Protein 5GIU (pdb70)

Solvent-accessible surface area: 15185 Å² total; per-residue (Å²): 98,43,44,111,81,0,79,89,48,4,50,98,39,37,7,63,0,0,6,0,8,19,68,18,14,0,40,32,14,1,36,0,56,19,6,109,52,1,54,0,4,0,3,83,121,30,13,36,0,9,4,22,70,181,29,65,104,52,0,127,132,58,18,91,17,93,60,66,60,21,58,93,81,45,5,29,84,95,1,24,127,48,0,61,70,36,107,0,0,14,18,35,132,45,18,69,110,61,76,25,98,64,3,129,149,6,6,101,113,21,70,34,24,63,22,191,57,23,3,34,57,21,20,5,48,11,40,103,132,17,24,36,29,0,83,44,0,0,75,16,0,15,113,0,8,86,73,4,49,93,59,9,152,50,52,28,83,1,54,50,0,3,70,52,1,68,53,88,0,176,197,46,62,4,77,31,19,49,111,3,34,0,9,0,8,54,20,8,8,124,132,176,98,22,51,145,72,74,1,109,102,27,18,10,0,4,1,10,0,0,0,85,49,61,4,28,5,0,4,1,0,4,2,2,21,12,49,116,11,61,73,71,16,79,151,3,2,57,4,0,36,76,0,0,85,32,0,9,64,31,3,120,34,31,14,94,0,13,74,1,12,96,56,4,76,48,8,2,81,162,87,67,19,31,112,22,44,48,157,56,6,6,28,0,0,0,14,79,17,125,25,29,7,30,0,32,35,123,16,144,55,54,0,78,26,10,17,0,0,0,0,29,5,1,0,49,28,119,66,70,2,3,0,40,0,1,0,0,0,13,1,36,146,134,13,88,64,44,2,4,120,8,68,66,52,97,30

Radius of gyration: 22.49 Å; Cα contacts (8 Å, |Δi|>4): 788; chains: 1; bounding box: 64×35×54 Å

InterPro domains:
  IPR000587 Creatinase, N-terminal [PF01321] (4-126)
  IPR000994 Peptidase M24 [PF00557] (134-335)
  IPR001131 Peptidase M24B, X-Pro dipeptidase/aminopeptidase P, conserved site [PS00491] (281-293)
  IPR001714 Peptidase M24, methionine aminopeptidase [PR00599] (205-221)
  IPR001714 Peptidase M24, methionine aminopeptidase [PR00599] (303-315)
  IPR029149 Creatinase/Aminopeptidase P/Spt16, N-terminal [G3DSA:3.40.350.10] (2-124)
  IPR029149 Creatinase/Aminopeptidase P/Spt16, N-terminal [SSF53092] (7-126)
  IPR036005 Creatinase/aminopeptidase-like [G3DSA:3.90.230.10] (125-349)
  IPR036005 Creatinase/aminopeptidase-like [SSF55920] (125-347)
  IPR050659 Peptidase M24B family [PTHR46112] (2-346)

Organism: Deinococcus radiodurans (strain ATCC 13939 / DSM 20539 / JCM 16871 / CCUG 27074 / LMG 4051 / NBRC 15346 / NCIMB 9279 / VKM B-1422 / R1) (NCBI:txid243230)

B-factor: mean 18.34, std 9.14, range [7.6, 65.85]

CATH classification: 3.40.350.10 (+1 more: 3.90.230.10)

Foldseek 3Di:
DLLVPQQVLQVVVVWFKEKAQDQLVLCVQFQQDVSNQWIWIGHPVGIEIEGAPVCVVVSVVGTPHHYDHDHPPVRLLVVLVRAAQTEYEYAQVPDDPVNVVSNCVSNVRYHYHYDHCSCQVSVQFADPVQVVQQLVFLVQLQVLCVVLVVVPAFFQFQVVSQVSSQVSLVVVPKGKQDAKAWAKWLSQQDPPHGDRDTHHQQIKIKTWTWIQHSLFIYTWIAIDHHHHHDPVVLLQAVLQVVLQVVLQQPFAFFAFLLVSVVSSLVSCVVSVQNVFKDQWQKAFTGSHRHGDDTRGNPGRDTDHARGKMKGWIKGHDHPGHIDIGIFIWGHHNGHIDTSNDHDHDRD

Sequence (347 aa):
SKMDQLRPVLGRAGVDALWVSAPANVRWLSGFTSAEDGKVLVSPDGATLYTDARYTVQAQEESSLPQYIARPPATYEHAADTVRGLRVGFEAESLTVAELEDLRQAWPNSTLVALRGTLGGLRAVKTPEEIGAIRAAQDLADRVYTEVRPMIRAGVRELDVAVEIETRLRRAGGESAFELIVASGPNGAKPHHASKRVIEDGDLVTIDMGARLGGYNSDMTRTVAVGTPSAEMKRVYDAVLEAEEAAIAAIRPGVRAADLDKLARDLLTRHGLGEAFAHSLGHGVGLEVHEGPGLRGTSQDVLEAGMVITIEPGAYLPGVGGVRRIEDLILVTEDGYEVLSHSAKESV

Secondary structure (DSSP, 8-state):
-HHHHHHHHHHHTT-SEEEE-SHHHHHHHH--S-GGGEEEEEETTEEEEEE-GGGHHHHHHH-SS-EEE--TTHHHHHHHHHHTT-EEEEETTTS-HHHHHHHHHH-TTSEEEEESSTTHHHHHBPPHHHHHHHHHHHHHHHHHHHHHGGG-STT-BHHHHHHHHHHHHHHTT-EESS--EEEEGGGGG----B-SPBP-TT-EEEEEE-EEETTEE--EEEEEESS---HHHHHHHHHHHHHHHHHHHT--TT-BHHHHHHHHHHHHHHTT-TTTS-SEEEEE-SSS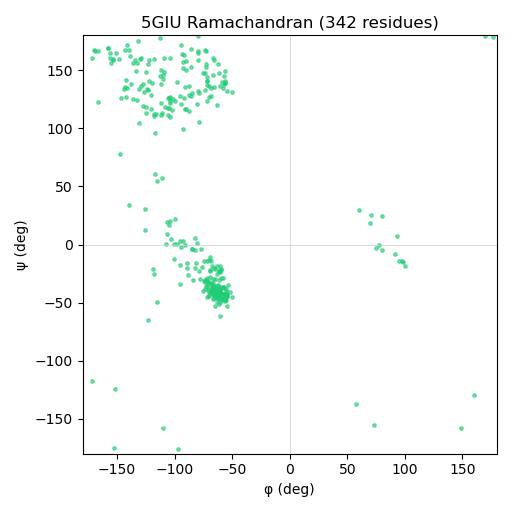SSEEEEEETT---B--TTBEEEE--EEEETTTEEEE-BEEEEEETTEEEE---S-----

Structure (mmCIF, N/CA/C/O backbone):
data_5GIU
#
_entry.id   5GIU
#
_cell.length_a   60.327
_cell.length_b   60.327
_cell.length_c   203.515
_cell.angle_alpha   90.00
_cell.angle_beta   90.00
_cell.angle_gamma   90.00
#
_symmetry.space_group_name_H-M   'P 43 21 2'
#
loop_
_entity.id
_entity.type
_entity.pdbx_description
1 polymer 'Proline dipeptidase'
2 non-polymer 'PHOSPHATE ION'
3 non-polymer 'SODIUM ION'
4 water water
#
loop_
_atom_site.group_PDB
_atom_site.id
_atom_site.type_symbol
_atom_site.label_atom_id
_atom_site.label_alt_id
_atom_site.label_comp_id
_atom_site.label_asym_id
_atom_site.label_entity_id
_atom_site.label_seq_id
_atom_site.pdbx_PDB_ins_code
_atom_site.Cartn_x
_atom_site.Cartn_y
_atom_site.Cartn_z
_atom_site.occupancy
_atom_site.B_iso_or_equiv
_atom_site.auth_seq_id
_atom_site.auth_comp_id
_atom_site.auth_asym_id
_atom_site.auth_atom_id
_atom_site.pdbx_PDB_model_num
ATOM 1 N N . SER A 1 2 ? 8.311 -29.208 -11.841 1.00 44.16 2 SER A N 1
ATOM 2 C CA . SER A 1 2 ? 8.772 -28.203 -12.793 1.00 44.88 2 SER A CA 1
ATOM 3 C C . SER A 1 2 ? 7.927 -26.905 -12.746 1.00 41.53 2 SER A C 1
ATOM 4 O O . SER A 1 2 ? 8.341 -25.871 -13.267 1.00 39.05 2 SER A O 1
ATOM 7 N N . LYS A 1 3 ? 6.739 -26.935 -12.144 1.00 38.49 3 LYS A N 1
ATOM 8 C CA . LYS A 1 3 ? 6.061 -25.672 -11.877 1.00 34.61 3 LYS A CA 1
ATOM 9 C C . LYS A 1 3 ? 6.954 -24.739 -11.051 1.00 35.15 3 LYS A C 1
ATOM 10 O O . LYS A 1 3 ? 7.138 -23.562 -11.397 1.00 34.55 3 LYS A O 1
ATOM 16 N N . MET A 1 4 ? 7.541 -25.252 -9.966 1.00 35.17 4 MET A N 1
ATOM 17 C CA . MET A 1 4 ? 8.445 -24.411 -9.181 1.00 35.11 4 MET A CA 1
ATOM 18 C C . MET A 1 4 ? 9.726 -24.090 -9.962 1.00 32.84 4 MET A C 1
ATOM 19 O O . MET A 1 4 ? 10.237 -22.958 -9.848 1.00 30.80 4 MET A O 1
ATOM 24 N N . ASP A 1 5 ? 10.204 -25.043 -10.799 1.00 26.84 5 ASP A N 1
ATOM 25 C CA . ASP A 1 5 ? 11.381 -24.816 -11.667 1.00 26.92 5 ASP A CA 1
ATOM 26 C C . ASP A 1 5 ? 11.152 -23.631 -12.589 1.00 24.09 5 ASP A C 1
ATOM 27 O O . ASP A 1 5 ? 12.083 -22.887 -12.915 1.00 30.48 5 ASP A O 1
ATOM 32 N N . GLN A 1 6 ? 9.928 -23.475 -13.051 1.00 23.70 6 GLN A N 1
ATOM 33 C CA . GLN A 1 6 ? 9.555 -22.365 -13.917 1.00 26.15 6 GLN A CA 1
ATOM 34 C C . GLN A 1 6 ? 9.324 -21.065 -13.171 1.00 24.49 6 GLN A C 1
ATOM 35 O O . GLN A 1 6 ? 9.431 -20.001 -13.786 1.00 26.52 6 GLN A O 1
ATOM 41 N N . LEU A 1 7 ? 9.012 -21.111 -11.869 1.00 27.59 7 LEU A N 1
ATOM 42 C CA . LEU A 1 7 ? 8.551 -19.878 -11.224 1.00 27.54 7 LEU A CA 1
ATOM 43 C C . LEU A 1 7 ? 9.709 -18.918 -10.976 1.00 24.61 7 LEU A C 1
ATOM 44 O O . LEU A 1 7 ? 9.568 -17.711 -11.176 1.00 21.34 7 LEU A O 1
ATOM 49 N N . ARG A 1 8 ? 10.880 -19.411 -10.563 1.00 25.94 8 ARG A N 1
ATOM 50 C CA . ARG A 1 8 ? 11.917 -18.431 -10.257 1.00 21.55 8 ARG A CA 1
ATOM 51 C C . ARG A 1 8 ? 12.352 -17.688 -11.507 1.00 23.40 8 ARG A C 1
ATOM 52 O O . ARG A 1 8 ? 12.648 -16.483 -11.402 1.00 22.20 8 ARG A O 1
ATOM 60 N N . PRO A 1 9 ? 12.422 -18.306 -12.683 1.00 24.95 9 PRO A N 1
ATOM 61 C CA . PRO A 1 9 ? 12.659 -17.498 -13.888 1.00 25.34 9 PRO A CA 1
ATOM 62 C C . PRO A 1 9 ? 11.545 -16.487 -14.129 1.00 21.54 9 PRO A C 1
ATOM 63 O O . PRO A 1 9 ? 11.839 -15.359 -14.563 1.00 22.82 9 PRO A O 1
ATOM 67 N N . VAL A 1 10 ? 10.290 -16.862 -13.849 1.00 21.74 10 VAL A N 1
ATOM 68 C CA . VAL A 1 10 ? 9.189 -15.903 -13.962 1.00 21.88 10 VAL A CA 1
ATOM 69 C C . VAL A 1 10 ? 9.436 -14.728 -13.030 1.00 20.55 10 VAL A C 1
ATOM 70 O O . VAL A 1 10 ? 9.237 -13.561 -13.413 1.00 22.37 10 VAL A O 1
ATOM 74 N N . LEU A 1 11 ? 9.881 -15.007 -11.798 1.00 19.26 11 LEU A N 1
ATOM 75 C CA . LEU A 1 11 ? 10.162 -13.905 -10.876 1.00 16.48 11 LEU A CA 1
ATOM 76 C C . LEU A 1 11 ? 11.260 -12.998 -11.408 1.00 17.94 11 LEU A C 1
ATOM 77 O O . LEU A 1 11 ? 11.157 -11.766 -11.346 1.00 22.04 11 LEU A O 1
ATOM 82 N N . GLY A 1 12 ? 12.347 -13.592 -11.902 1.00 24.88 12 GLY A N 1
ATOM 83 C CA . GLY A 1 12 ? 13.402 -12.794 -12.516 1.00 28.67 12 GLY A CA 1
ATOM 84 C C . GLY A 1 12 ? 12.895 -11.889 -13.629 1.00 27.15 12 GLY A C 1
ATOM 85 O O . GLY A 1 12 ? 13.277 -10.713 -13.704 1.00 26.53 12 GLY A O 1
ATOM 86 N N . ARG A 1 13 ? 12.033 -12.422 -14.507 1.00 27.78 13 ARG A N 1
ATOM 87 C CA . ARG A 1 13 ? 11.446 -11.589 -15.553 1.00 26.50 13 ARG A CA 1
ATOM 88 C C . ARG A 1 13 ? 10.591 -10.487 -14.971 1.00 31.29 13 ARG A C 1
ATOM 89 O O . ARG A 1 13 ? 10.412 -9.446 -15.616 1.00 32.45 13 ARG A O 1
ATOM 91 N N . ALA A 1 14 ? 10.055 -10.687 -13.766 1.00 24.66 14 ALA A N 1
ATOM 92 C CA . ALA A 1 14 ? 9.239 -9.671 -13.113 1.00 24.80 14 ALA A CA 1
ATOM 93 C C . ALA A 1 14 ? 10.082 -8.653 -12.349 1.00 21.95 14 ALA A C 1
ATOM 94 O O . ALA A 1 14 ? 9.527 -7.716 -11.757 1.00 26.85 14 ALA A O 1
ATOM 96 N N . GLY A 1 15 ? 11.396 -8.846 -12.302 1.00 21.18 15 GLY A N 1
ATOM 97 C CA . GLY A 1 15 ? 12.261 -7.946 -11.609 1.00 21.96 15 GLY A CA 1
ATOM 98 C C . GLY A 1 15 ? 12.318 -8.132 -10.112 1.00 17.48 15 GLY A C 1
ATOM 99 O O . GLY A 1 15 ? 12.679 -7.190 -9.403 1.00 20.71 15 GLY A O 1
ATOM 100 N N . VAL A 1 16 ? 12.013 -9.317 -9.611 1.00 18.75 16 VAL A N 1
ATOM 101 C CA . VAL A 1 16 ? 12.104 -9.526 -8.162 1.00 17.50 16 VAL A CA 1
ATOM 102 C C . VAL A 1 16 ? 12.911 -10.778 -7.872 1.00 16.30 16 VAL A C 1
ATOM 103 O O . VAL A 1 16 ? 13.063 -11.652 -8.722 1.00 18.42 16 VAL A O 1
ATOM 107 N N . ASP A 1 17 ? 13.407 -10.866 -6.624 1.00 14.60 17 ASP A N 1
ATOM 108 C CA . ASP A 1 17 ? 14.188 -12.013 -6.185 1.00 13.50 17 ASP A CA 1
ATOM 109 C C . ASP A 1 17 ? 13.365 -13.052 -5.468 1.00 15.81 17 ASP A C 1
ATOM 110 O O . ASP A 1 17 ? 13.842 -14.174 -5.251 1.00 14.55 17 ASP A O 1
ATOM 115 N N . ALA A 1 18 ? 12.184 -12.679 -5.012 1.00 11.79 18 ALA A N 1
ATOM 116 C CA . ALA A 1 18 ? 11.432 -13.534 -4.104 1.00 10.26 18 ALA A CA 1
ATOM 117 C C . ALA A 1 18 ? 9.975 -13.145 -4.258 1.00 12.80 18 ALA A C 1
ATOM 118 O O . ALA A 1 18 ? 9.671 -12.098 -4.831 1.00 12.71 18 ALA A O 1
ATOM 120 N N . LEU A 1 19 ? 9.066 -14.004 -3.763 1.00 11.27 19 LEU A N 1
ATOM 121 C CA . LEU A 1 19 ? 7.631 -13.712 -3.855 1.00 9.06 19 LEU A CA 1
ATOM 122 C C . LEU A 1 19 ? 6.978 -14.185 -2.583 1.00 9.82 19 LEU A C 1
ATOM 123 O O . LEU A 1 19 ? 7.148 -15.346 -2.194 1.00 10.48 19 LEU A O 1
ATOM 128 N N . TRP A 1 20 ? 6.234 -13.279 -1.949 1.00 9.21 20 TRP A N 1
ATOM 129 C CA . TRP A 1 20 ? 5.341 -13.641 -0.853 1.00 8.47 20 TRP A CA 1
ATOM 130 C C . TRP A 1 20 ? 3.992 -13.980 -1.442 1.00 9.99 20 TRP A C 1
ATOM 131 O O . TRP A 1 20 ? 3.349 -13.114 -2.061 1.00 11.60 20 TRP A O 1
ATOM 142 N N . VAL A 1 21 ? 3.590 -15.235 -1.260 1.00 10.56 21 VAL A N 1
ATOM 143 C CA . VAL A 1 21 ? 2.361 -15.775 -1.856 1.00 9.97 21 VAL A CA 1
ATOM 144 C C . VAL A 1 21 ? 1.305 -15.825 -0.793 1.00 12.79 21 VAL A C 1
ATOM 145 O O . VAL A 1 21 ? 1.413 -16.625 0.162 1.00 12.11 21 VAL A O 1
ATOM 149 N N . SER A 1 22 ? 0.237 -15.034 -1.002 1.00 11.41 22 SER A N 1
ATOM 150 C CA . SER A 1 22 ? -0.833 -14.922 -0.041 1.00 11.70 22 SER A CA 1
ATOM 151 C C . SER A 1 22 ? -2.185 -15.378 -0.585 1.00 11.54 22 SER A C 1
ATOM 152 O O . SER A 1 22 ? -3.056 -15.690 0.223 1.00 13.48 22 SER A O 1
ATOM 155 N N . ALA A 1 23 ? -2.374 -15.419 -1.931 1.00 10.72 23 ALA A N 1
ATOM 156 C CA . ALA A 1 23 ? -3.694 -15.791 -2.448 1.00 10.74 23 ALA A CA 1
ATOM 157 C C . ALA A 1 23 ? -3.917 -17.252 -2.130 1.00 11.34 23 ALA A C 1
ATOM 158 O O . ALA A 1 23 ? -3.062 -18.075 -2.435 1.00 12.14 23 ALA A O 1
ATOM 160 N N . PRO A 1 24 ? -5.029 -17.625 -1.497 1.00 14.02 24 PRO A N 1
ATOM 161 C CA . PRO A 1 24 ? -5.182 -19.031 -1.100 1.00 12.64 24 PRO A CA 1
ATOM 162 C C . PRO A 1 24 ? -5.024 -20.017 -2.237 1.00 13.87 24 PRO A C 1
ATOM 163 O O . PRO A 1 24 ? -4.352 -21.025 -2.071 1.00 11.59 24 PRO A O 1
ATOM 167 N N . ALA A 1 25 ? -5.583 -19.751 -3.408 1.00 13.34 25 ALA A N 1
ATOM 168 C CA . ALA A 1 25 ? -5.387 -20.726 -4.477 1.00 12.05 25 ALA A CA 1
ATOM 169 C C . ALA A 1 25 ? -3.922 -20.899 -4.854 1.00 12.05 25 ALA A C 1
ATOM 170 O O . ALA A 1 25 ? -3.510 -21.992 -5.281 1.00 11.81 25 ALA A O 1
ATOM 172 N N . ASN A 1 26 ? -3.113 -19.815 -4.793 1.00 11.56 26 ASN A N 1
ATOM 173 C CA . ASN A 1 26 ? -1.702 -19.951 -5.143 1.00 11.25 26 ASN A CA 1
ATOM 174 C C . ASN A 1 26 ? -0.885 -20.596 -4.026 1.00 13.26 26 ASN A C 1
ATOM 175 O O . ASN A 1 26 ? 0.041 -21.336 -4.306 1.00 11.61 26 ASN A O 1
ATOM 180 N N . VAL A 1 27 ? -1.288 -20.408 -2.761 1.00 12.75 27 VAL A N 1
ATOM 181 C CA . VAL A 1 27 ? -0.655 -21.164 -1.679 1.00 11.19 27 VAL A CA 1
ATOM 182 C C . VAL A 1 27 ? -0.890 -22.653 -1.890 1.00 13.25 27 VAL A C 1
ATOM 183 O O . VAL A 1 27 ? 0.026 -23.462 -1.815 1.00 14.19 27 VAL A O 1
ATOM 187 N N . ARG A 1 28 ? -2.128 -23.017 -2.207 1.00 13.67 28 ARG A N 1
ATOM 188 C CA . ARG A 1 28 ? -2.436 -24.422 -2.465 1.00 12.54 28 ARG A CA 1
ATOM 189 C C . ARG A 1 28 ? -1.740 -24.956 -3.715 1.00 11.35 28 ARG A C 1
ATOM 190 O O . ARG A 1 28 ? -1.190 -26.067 -3.732 1.00 13.86 28 ARG A O 1
ATOM 198 N N . TRP A 1 29 ? -1.754 -24.181 -4.804 1.00 12.60 29 TRP A N 1
ATOM 199 C CA . TRP A 1 29 ? -1.083 -24.614 -6.024 1.00 10.89 29 TRP A CA 1
ATOM 200 C C . TRP A 1 29 ? 0.407 -24.904 -5.790 1.00 13.93 29 TRP A C 1
ATOM 201 O O . TRP A 1 29 ? 0.955 -25.899 -6.289 1.00 15.75 29 TRP A O 1
ATOM 212 N N . LEU A 1 30 ? 1.09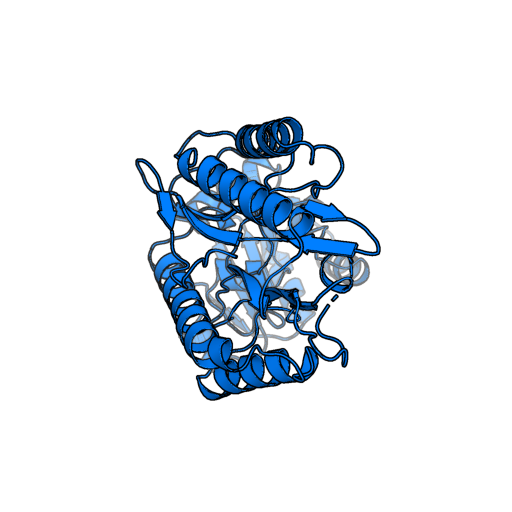2 -24.036 -5.031 1.00 11.32 30 LEU A N 1
ATOM 213 C CA . LEU A 1 30 ? 2.516 -24.199 -4.809 1.00 15.05 30 LEU A CA 1
ATOM 214 C C . LEU A 1 30 ? 2.858 -25.334 -3.850 1.00 14.80 30 LEU A C 1
ATOM 215 O O . LEU A 1 30 ? 3.931 -25.918 -3.962 1.00 17.32 30 LEU A O 1
ATOM 220 N N . SER A 1 31 ? 2.013 -25.593 -2.879 1.00 14.61 31 SER A N 1
ATOM 221 C CA . SER A 1 31 ? 2.418 -26.441 -1.774 1.00 16.43 31 SER A CA 1
ATOM 222 C C . SER A 1 31 ? 1.622 -27.719 -1.634 1.00 17.34 31 SER A C 1
ATOM 223 O O . SER A 1 31 ? 2.117 -28.661 -1.002 1.00 18.62 31 SER A O 1
ATOM 226 N N . GLY A 1 32 ? 0.380 -27.763 -2.113 1.00 16.25 32 GLY A N 1
ATOM 227 C CA . GLY A 1 32 ? -0.472 -28.912 -1.850 1.00 16.43 32 GLY A CA 1
ATOM 228 C C . GLY A 1 32 ? -1.317 -28.775 -0.605 1.00 17.83 32 GLY A C 1
ATOM 229 O O . GLY A 1 32 ? -2.217 -29.607 -0.384 1.00 16.74 32 GLY A O 1
ATOM 230 N N . PHE A 1 33 ? -1.079 -27.733 0.198 1.00 13.20 33 PHE A N 1
ATOM 231 C CA . PHE A 1 33 ? -1.829 -27.511 1.444 1.00 14.23 33 PHE A CA 1
ATOM 232 C C . PHE A 1 33 ? -3.287 -27.107 1.161 1.00 15.46 33 PHE A C 1
ATOM 233 O O . PHE A 1 33 ? -3.567 -26.164 0.400 1.00 16.50 33 PHE A O 1
ATOM 241 N N . THR A 1 34 ? -4.231 -27.826 1.758 1.00 15.95 34 THR A N 1
ATOM 242 C CA . THR A 1 34 ? -5.636 -27.673 1.414 1.00 15.19 34 THR A CA 1
ATOM 243 C C . THR A 1 34 ? -6.422 -26.774 2.353 1.00 16.33 34 THR A C 1
ATOM 244 O O . THR A 1 34 ? -7.634 -26.596 2.158 1.00 20.81 34 THR A O 1
ATOM 248 N N . SER A 1 35 ? -5.791 -26.194 3.383 1.00 13.01 35 SER A N 1
ATOM 249 C CA . SER A 1 35 ? -6.467 -25.190 4.151 1.00 15.13 35 SER A CA 1
ATOM 250 C C . SER A 1 35 ? -5.690 -23.905 3.919 1.00 16.62 35 SER A C 1
ATOM 251 O O . SER A 1 35 ? -5.249 -23.253 4.865 1.00 16.25 35 SER A O 1
ATOM 254 N N . ALA A 1 36 ? -5.522 -23.546 2.640 1.00 15.23 36 ALA A N 1
ATOM 255 C CA . ALA A 1 36 ? -4.577 -22.503 2.248 1.00 13.54 36 ALA A CA 1
ATOM 256 C C . ALA A 1 36 ? -4.966 -21.105 2.650 1.00 14.42 36 ALA A C 1
ATOM 257 O O . ALA A 1 36 ? -4.140 -20.207 2.523 1.00 15.16 36 ALA A O 1
ATOM 259 N N . GLU A 1 37 ? -6.197 -20.832 3.073 1.00 15.84 37 GLU A N 1
ATOM 260 C CA . GLU A 1 37 ? -6.447 -19.533 3.655 1.00 15.81 37 GLU A CA 1
ATOM 261 C C . GLU A 1 37 ? -5.599 -19.286 4.920 1.00 12.87 37 GLU A C 1
ATOM 262 O O . GLU A 1 37 ? -5.374 -18.114 5.285 1.00 16.53 37 GLU A O 1
ATOM 268 N N . ASP A 1 38 ? -5.147 -20.361 5.565 1.00 12.82 38 ASP A N 1
ATOM 269 C CA . ASP A 1 38 ? -4.349 -20.310 6.792 1.00 12.82 38 ASP A CA 1
ATOM 270 C C . ASP A 1 38 ? -2.896 -20.668 6.545 1.00 13.29 38 ASP A C 1
ATOM 271 O O . ASP A 1 38 ? -2.169 -21.012 7.492 1.00 13.78 38 ASP A O 1
ATOM 276 N N . GLY A 1 39 ? -2.448 -20.588 5.290 1.00 12.35 39 GLY A N 1
ATOM 277 C CA . GLY A 1 39 ? -1.040 -20.746 4.980 1.00 13.44 39 GLY A CA 1
ATOM 278 C C . GLY A 1 39 ? -0.582 -19.603 4.093 1.00 10.12 39 GLY A C 1
ATOM 279 O O . GLY A 1 39 ? -1.383 -18.911 3.468 1.00 10.80 39 GLY A O 1
ATOM 280 N N . LYS A 1 40 ? 0.738 -19.381 4.086 1.00 11.28 40 LYS A N 1
ATOM 281 C CA . LYS A 1 40 ? 1.380 -18.460 3.152 1.00 11.22 40 LYS A CA 1
ATOM 282 C C . LYS A 1 40 ? 2.621 -19.158 2.647 1.00 11.74 40 LYS A C 1
ATOM 283 O O . LYS A 1 40 ? 3.157 -20.036 3.334 1.00 12.25 40 LYS A O 1
ATOM 289 N N . VAL A 1 41 ? 3.122 -18.763 1.452 1.00 9.96 41 VAL A N 1
ATOM 290 C CA . VAL A 1 41 ? 4.384 -19.327 0.926 1.00 9.19 41 VAL A CA 1
ATOM 291 C C . VAL A 1 41 ? 5.380 -18.222 0.618 1.00 8.64 41 VAL A C 1
ATOM 292 O O . VAL A 1 41 ? 5.025 -17.217 0.019 1.00 12.26 41 VAL A O 1
ATOM 296 N N . LEU A 1 42 ? 6.618 -18.398 1.049 1.00 9.07 42 LEU A N 1
ATOM 297 C CA . LEU A 1 42 ? 7.705 -17.555 0.557 1.00 10.71 42 LEU A CA 1
ATOM 298 C C . LEU A 1 42 ? 8.519 -18.350 -0.450 1.00 11.58 42 LEU A C 1
ATOM 299 O O . LEU A 1 42 ? 9.111 -19.368 -0.090 1.00 12.58 42 LEU A O 1
ATOM 304 N N . VAL A 1 43 ? 8.621 -17.817 -1.681 1.00 9.75 43 VAL A N 1
ATOM 305 C CA . VAL A 1 43 ? 9.564 -18.295 -2.690 1.00 9.24 43 VAL A CA 1
ATOM 306 C C . VAL A 1 43 ? 10.756 -17.350 -2.687 1.00 9.46 43 VAL A C 1
ATOM 307 O O . VAL A 1 43 ? 10.602 -16.139 -2.884 1.00 12.26 43 VAL A O 1
ATOM 311 N N . SER A 1 44 ? 11.954 -17.908 -2.470 1.00 13.70 44 SER A N 1
ATOM 312 C CA . SER A 1 44 ? 13.131 -17.052 -2.309 1.00 12.39 44 SER A CA 1
ATOM 313 C C . SER A 1 44 ? 14.323 -17.693 -2.988 1.00 12.34 44 SER A C 1
ATOM 314 O O . SER A 1 44 ? 14.194 -18.828 -3.497 1.00 13.64 44 SER A O 1
ATOM 317 N N . PRO A 1 45 ? 15.452 -16.989 -3.089 1.00 13.07 45 PRO A N 1
ATOM 318 C CA . PRO A 1 45 ? 16.632 -17.626 -3.693 1.00 13.65 45 PRO A CA 1
ATOM 319 C C . PRO A 1 45 ? 17.088 -18.847 -2.921 1.00 16.06 45 PRO A C 1
ATOM 320 O O . PRO A 1 45 ? 17.817 -19.682 -3.462 1.00 15.15 45 PRO A O 1
ATOM 324 N N . ASP A 1 46 ? 16.670 -18.996 -1.662 1.00 15.04 46 ASP A N 1
ATOM 325 C CA . ASP A 1 46 ? 17.095 -20.138 -0.881 1.00 15.63 46 ASP A CA 1
ATOM 326 C C . ASP A 1 46 ? 16.198 -21.354 -1.008 1.00 17.03 46 ASP A C 1
ATOM 327 O O . ASP A 1 46 ? 16.632 -22.453 -0.603 1.00 20.93 46 ASP A O 1
ATOM 332 N N . GLY A 1 47 ? 14.985 -21.213 -1.518 1.00 19.51 47 GLY A N 1
ATOM 333 C CA . GLY A 1 47 ? 14.015 -22.319 -1.541 1.00 19.08 47 GLY A CA 1
ATOM 334 C C . GLY A 1 47 ? 12.595 -21.791 -1.421 1.00 18.31 47 GLY A C 1
ATOM 335 O O . GLY A 1 47 ? 12.310 -20.662 -1.788 1.00 21.52 47 GLY A O 1
ATOM 336 N N . ALA A 1 48 ? 11.691 -22.647 -0.978 1.00 16.17 48 ALA A N 1
ATOM 337 C CA . ALA A 1 48 ? 10.305 -22.225 -0.839 1.00 15.59 48 ALA A CA 1
ATOM 338 C C . ALA A 1 48 ? 9.754 -22.858 0.428 1.00 15.86 48 ALA A C 1
ATOM 339 O O . ALA A 1 48 ? 9.983 -24.044 0.671 1.00 20.48 48 ALA A O 1
ATOM 341 N N . THR A 1 49 ? 9.053 -22.070 1.232 1.00 14.19 49 THR A N 1
ATOM 342 C CA . THR A 1 49 ? 8.631 -22.510 2.551 1.00 13.16 49 THR A CA 1
ATOM 343 C C . THR A 1 49 ? 7.137 -22.245 2.710 1.00 10.19 49 THR A C 1
ATOM 344 O O . THR A 1 49 ? 6.636 -21.192 2.303 1.00 11.71 49 THR A O 1
ATOM 348 N N . LEU A 1 50 ? 6.411 -23.223 3.271 1.00 11.98 50 LEU A N 1
ATOM 349 C CA . LEU A 1 50 ? 5.030 -23.033 3.699 1.00 11.35 50 LEU A CA 1
ATOM 350 C C . LEU A 1 50 ? 4.981 -22.612 5.163 1.00 11.75 50 LEU A C 1
ATOM 351 O O . LEU A 1 50 ? 5.559 -23.294 6.020 1.00 12.45 50 LEU A O 1
ATOM 356 N N . TYR A 1 51 ? 4.314 -21.498 5.427 1.00 9.38 51 TYR A N 1
ATOM 357 C CA . TYR A 1 51 ? 4.088 -20.977 6.779 1.00 10.90 51 TYR A CA 1
ATOM 358 C C . TYR A 1 51 ? 2.644 -21.259 7.189 1.00 10.27 51 TYR A C 1
ATOM 359 O O . TYR A 1 51 ? 1.711 -20.782 6.551 1.00 11.36 51 TYR A O 1
ATOM 368 N N . THR A 1 52 ? 2.480 -21.946 8.310 1.00 9.93 52 THR A N 1
ATOM 369 C CA . THR A 1 52 ? 1.141 -22.174 8.844 1.00 10.73 52 THR A CA 1
ATOM 370 C C . THR A 1 52 ? 1.306 -22.453 10.321 1.00 11.63 52 THR A C 1
ATOM 371 O O . THR A 1 52 ? 2.425 -22.620 10.809 1.00 12.87 52 THR A O 1
ATOM 375 N N . ASP A 1 53 ? 0.184 -22.467 11.035 1.00 13.09 53 ASP A N 1
ATOM 376 C CA . ASP A 1 53 ? 0.238 -22.594 12.494 1.00 12.25 53 ASP A CA 1
ATOM 377 C C . ASP A 1 53 ? 0.084 -24.057 12.968 1.00 13.52 53 ASP A C 1
ATOM 378 O O . ASP A 1 53 ? -0.193 -24.997 12.215 1.00 14.28 53 ASP A O 1
ATOM 383 N N . ALA A 1 54 ? 0.299 -24.258 14.267 1.00 13.70 54 ALA A N 1
ATOM 384 C CA . ALA A 1 54 ? 0.504 -25.603 14.799 1.00 11.21 54 ALA A CA 1
ATOM 385 C C . ALA A 1 54 ? -0.786 -26.420 14.864 1.00 13.81 54 ALA A C 1
ATOM 386 O O . ALA A 1 54 ? -0.713 -27.657 15.000 1.00 17.15 54 ALA A O 1
ATOM 388 N N . ARG A 1 55 ? -1.943 -25.759 14.727 1.00 16.83 55 ARG A N 1
ATOM 389 C CA . ARG A 1 55 ? -3.165 -26.529 14.491 1.00 20.91 55 ARG A CA 1
ATOM 390 C C . ARG A 1 55 ? -3.097 -27.355 13.218 1.00 20.66 55 ARG A C 1
ATOM 391 O O . ARG A 1 55 ? -3.810 -28.358 13.106 1.00 20.73 55 ARG A O 1
ATOM 399 N N . TYR A 1 56 ? -2.235 -26.989 12.273 1.00 17.81 56 TYR A N 1
ATOM 400 C CA . TYR A 1 56 ? -2.109 -27.709 11.016 1.00 15.65 56 TYR A CA 1
ATOM 401 C C . TYR A 1 56 ? -0.853 -28.581 10.944 1.00 21.29 56 TYR A C 1
ATOM 402 O O . TYR A 1 56 ? -0.469 -29.022 9.864 1.00 20.21 56 TYR A O 1
ATOM 411 N N . THR A 1 57 ? -0.203 -28.876 12.078 1.00 18.58 57 THR A N 1
ATOM 412 C CA . THR A 1 57 ? 1.079 -29.558 11.989 1.00 17.38 57 THR A CA 1
ATOM 413 C C . THR A 1 57 ? 0.971 -30.843 11.178 1.00 19.95 57 THR A C 1
ATOM 414 O O . THR A 1 57 ? 1.752 -31.071 10.251 1.00 19.31 57 THR A O 1
ATOM 418 N N . VAL A 1 58 ? 0.024 -31.711 11.540 1.00 20.37 58 VAL A N 1
ATOM 419 C CA . VAL A 1 58 ? -0.033 -33.024 10.914 1.00 20.86 58 VAL A CA 1
ATOM 420 C C . VAL A 1 58 ? -0.529 -32.888 9.483 1.00 19.23 58 VAL A C 1
ATOM 421 O O . VAL A 1 58 ? 0.015 -33.512 8.556 1.00 21.15 58 VAL A O 1
ATOM 425 N N . GLN A 1 59 ? -1.577 -32.091 9.304 1.00 21.39 59 GLN A N 1
ATOM 426 C CA . GLN A 1 59 ? -2.130 -31.891 7.967 1.00 18.58 59 GLN A CA 1
ATOM 427 C C . GLN A 1 59 ? -1.057 -31.372 7.009 1.00 20.56 59 GLN A C 1
ATOM 428 O O . GLN A 1 59 ? -0.897 -31.877 5.890 1.00 18.83 59 GLN A O 1
ATOM 434 N N . ALA A 1 60 ? -0.306 -30.349 7.439 1.00 17.43 60 ALA A N 1
ATOM 435 C CA . ALA A 1 60 ? 0.709 -29.782 6.566 1.00 16.97 60 ALA A CA 1
ATOM 436 C C . ALA A 1 60 ? 1.853 -30.747 6.323 1.00 17.98 60 ALA A C 1
ATOM 437 O O . ALA A 1 60 ? 2.463 -30.737 5.254 1.00 19.33 60 ALA A O 1
ATOM 439 N N . GLN A 1 61 ? 2.199 -31.589 7.308 1.00 17.15 61 GLN A N 1
ATOM 440 C CA . GLN A 1 61 ? 3.246 -32.557 7.027 1.00 17.21 61 GLN A CA 1
ATOM 441 C C . GLN A 1 61 ? 2.760 -33.574 6.003 1.00 21.17 61 GLN A C 1
ATOM 442 O O . GLN A 1 61 ? 3.521 -33.975 5.129 1.00 23.41 61 GLN A O 1
ATOM 448 N N . GLU A 1 62 ? 1.486 -33.963 6.080 1.00 19.51 62 GLU A N 1
ATOM 449 C CA . GLU A 1 62 ? 0.962 -34.935 5.123 1.00 20.94 62 GLU A CA 1
ATOM 450 C C . GLU A 1 62 ? 0.797 -34.353 3.729 1.00 19.27 62 GLU A C 1
ATOM 451 O O . GLU A 1 62 ? 1.008 -35.085 2.746 1.00 24.43 62 GLU A O 1
ATOM 457 N N . GLU A 1 63 ? 0.408 -33.085 3.624 1.00 17.39 63 GLU A N 1
ATOM 458 C CA . GLU A 1 63 ? -0.012 -32.494 2.348 1.00 17.80 63 GLU A CA 1
ATOM 459 C C . GLU A 1 63 ? 1.085 -31.743 1.613 1.00 20.64 63 GLU A C 1
ATOM 460 O O . GLU A 1 63 ? 1.056 -31.704 0.380 1.00 20.45 63 GLU A O 1
ATOM 466 N N . SER A 1 64 ? 1.999 -31.089 2.330 1.00 18.52 64 SER A N 1
ATOM 467 C CA . SER A 1 64 ? 2.832 -30.057 1.722 1.00 17.64 64 SER A CA 1
ATOM 468 C C . SER A 1 64 ? 4.053 -30.645 1.047 1.00 18.00 64 SER A C 1
ATOM 469 O O . SER A 1 64 ? 4.803 -31.397 1.653 1.00 20.69 64 SER A O 1
ATOM 472 N N . SER A 1 65 ? 4.284 -30.238 -0.200 1.00 17.97 65 SER A N 1
ATOM 473 C CA . SER A 1 65 ? 5.523 -30.536 -0.888 1.00 18.12 65 SER A CA 1
ATOM 474 C C . SER A 1 65 ? 6.663 -29.572 -0.551 1.00 21.36 65 SER A C 1
ATOM 475 O O . SER A 1 65 ? 7.820 -29.824 -0.935 1.00 21.64 65 SER A O 1
ATOM 478 N N . LEU A 1 66 ? 6.393 -28.526 0.233 1.00 17.16 66 LEU A N 1
ATOM 479 C CA . LEU A 1 66 ? 7.412 -27.603 0.692 1.00 14.54 66 LEU A CA 1
ATOM 480 C C . LEU A 1 66 ? 7.668 -27.784 2.187 1.00 12.59 66 LEU A C 1
ATOM 481 O O . LEU A 1 66 ? 6.734 -28.094 2.934 1.00 18.26 66 LEU A O 1
ATOM 486 N N . PRO A 1 67 ? 8.892 -27.545 2.628 1.00 15.27 67 PRO A N 1
ATOM 487 C CA . PRO A 1 67 ? 9.192 -27.522 4.072 1.00 16.93 67 PRO A CA 1
ATOM 488 C C . PRO A 1 67 ? 8.304 -26.513 4.781 1.00 14.82 67 PRO A C 1
ATOM 489 O O . PRO A 1 67 ? 7.898 -25.527 4.185 1.00 13.46 67 PRO A O 1
ATOM 493 N N . GLN A 1 68 ? 7.984 -26.799 6.058 1.00 15.92 68 GLN A N 1
ATOM 494 C CA . GLN A 1 68 ? 7.039 -25.997 6.826 1.00 15.15 68 GLN A CA 1
ATOM 495 C C . GLN A 1 68 ? 7.755 -25.258 7.944 1.00 16.29 68 GLN A C 1
ATOM 496 O O . GLN A 1 68 ? 8.636 -25.814 8.605 1.00 18.93 68 GLN A O 1
ATOM 502 N N . TYR A 1 69 ? 7.377 -24.000 8.134 1.00 12.57 69 TYR A N 1
ATOM 503 C CA . TYR A 1 69 ? 7.722 -23.256 9.344 1.00 10.64 69 TYR A CA 1
ATOM 504 C C . TYR A 1 69 ? 6.413 -23.038 10.074 1.00 12.97 69 TYR A C 1
ATOM 505 O O . TYR A 1 69 ? 5.458 -22.487 9.484 1.00 11.23 69 TYR A O 1
ATOM 514 N N . ILE A 1 70 ? 6.343 -23.518 11.331 1.00 11.89 70 ILE A N 1
ATOM 515 C CA . ILE A 1 70 ? 5.076 -23.633 12.057 1.00 12.39 70 ILE A CA 1
ATOM 516 C C . ILE A 1 70 ? 5.047 -22.513 13.093 1.00 11.99 70 ILE A C 1
ATOM 517 O O . ILE A 1 70 ? 5.843 -22.533 14.036 1.00 13.03 70 ILE A O 1
ATOM 522 N N . ALA A 1 71 ? 4.169 -21.547 12.909 1.00 11.34 71 ALA A N 1
ATOM 523 C CA . ALA A 1 71 ? 4.010 -20.411 13.825 1.00 12.09 71 ALA A CA 1
ATOM 524 C C . ALA A 1 71 ? 2.734 -19.689 13.400 1.00 12.43 71 ALA A C 1
ATOM 525 O O . ALA A 1 71 ? 2.207 -19.917 12.294 1.00 11.55 71 ALA A O 1
ATOM 527 N N . ARG A 1 72 ? 2.249 -18.783 14.270 1.00 11.61 72 ARG A N 1
ATOM 528 C CA . ARG A 1 72 ? 1.228 -17.849 13.809 1.00 10.92 72 ARG A CA 1
ATOM 529 C C . ARG A 1 72 ? 1.847 -16.541 13.302 1.00 10.63 72 ARG A C 1
ATOM 530 O O . ARG A 1 72 ? 2.967 -16.129 13.662 1.00 11.12 72 ARG A O 1
ATOM 532 N N . PRO A 1 73 ? 1.131 -15.805 12.454 1.00 11.03 73 PRO A N 1
ATOM 533 C CA . PRO A 1 73 ? 1.544 -14.438 12.183 1.00 11.17 73 PRO A CA 1
ATOM 534 C C . PRO A 1 73 ? 1.567 -13.605 13.486 1.00 13.70 73 PRO A C 1
ATOM 535 O O . PRO A 1 73 ? 0.649 -13.813 14.303 1.00 14.19 73 PRO A O 1
ATOM 539 N N . PRO A 1 74 ? 2.567 -12.731 13.694 1.00 10.48 74 PRO A N 1
ATOM 540 C CA . PRO A 1 74 ? 3.590 -12.233 12.774 1.00 11.24 74 PRO A CA 1
ATOM 541 C C . PRO A 1 74 ? 4.897 -12.996 12.845 1.00 11.51 74 PRO A C 1
ATOM 542 O O . PRO A 1 74 ? 5.817 -12.609 12.160 1.00 11.55 74 PRO A O 1
ATOM 546 N N . ALA A 1 75 ? 4.969 -14.055 13.657 1.00 12.01 75 ALA A N 1
ATOM 547 C CA . ALA A 1 75 ? 6.229 -14.786 13.755 1.00 11.27 75 ALA A CA 1
ATOM 548 C C . ALA A 1 75 ? 6.625 -15.370 12.406 1.00 10.10 75 ALA A C 1
ATOM 549 O O . ALA A 1 75 ? 7.809 -15.538 12.126 1.00 11.32 75 ALA A O 1
ATOM 551 N N . THR A 1 76 ? 5.650 -15.718 11.574 1.00 10.19 76 THR A N 1
ATOM 552 C CA . THR A 1 76 ? 5.955 -16.314 10.274 1.00 10.43 76 THR A CA 1
ATOM 553 C C . THR A 1 76 ? 6.788 -15.381 9.412 1.00 10.69 76 THR A C 1
ATOM 554 O O . THR A 1 76 ? 7.919 -15.712 9.038 1.00 10.78 76 THR A O 1
ATOM 558 N N . TYR A 1 77 ? 6.257 -14.190 9.081 1.00 9.22 77 TYR A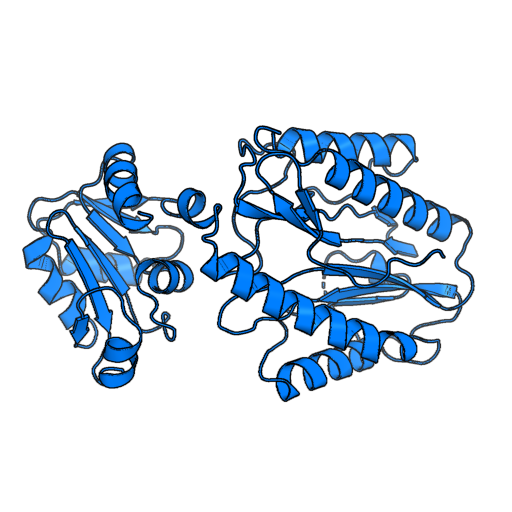 N 1
ATOM 559 C CA . TYR A 1 77 ? 7.052 -13.330 8.217 1.00 10.84 77 TYR A CA 1
ATOM 560 C C . TYR A 1 77 ? 8.203 -12.650 8.961 1.00 10.29 77 TYR A C 1
ATOM 561 O O . TYR A 1 77 ? 9.170 -12.271 8.330 1.00 10.61 77 TYR A O 1
ATOM 570 N N . GLU A 1 78 ? 8.166 -12.557 10.308 1.00 10.82 78 GLU A N 1
ATOM 571 C CA . GLU A 1 78 ? 9.355 -12.076 11.014 1.00 10.86 78 GLU A CA 1
ATOM 572 C C . GLU A 1 78 ? 10.474 -13.090 10.864 1.00 9.83 78 GLU A C 1
ATOM 573 O O . GLU A 1 78 ? 11.626 -12.730 10.605 1.00 10.76 78 GLU A O 1
ATOM 579 N N . HIS A 1 79 ? 10.146 -14.374 10.999 1.00 9.84 79 HIS A N 1
ATOM 580 C CA . HIS A 1 79 ? 11.157 -15.405 10.794 1.00 11.28 79 HIS A CA 1
ATOM 581 C C . HIS A 1 79 ? 11.685 -15.357 9.366 1.00 12.87 79 HIS A C 1
ATOM 582 O O . HIS A 1 79 ? 12.898 -15.516 9.143 1.00 14.71 79 HIS A O 1
ATOM 589 N N . ALA A 1 80 ? 10.795 -15.113 8.399 1.00 11.51 80 ALA A N 1
ATOM 590 C CA . ALA A 1 80 ? 11.192 -15.037 6.990 1.00 11.05 80 ALA A CA 1
ATOM 591 C C . ALA A 1 80 ? 12.122 -13.859 6.716 1.00 12.25 80 ALA A C 1
ATOM 592 O O . ALA A 1 80 ? 12.800 -13.824 5.687 1.00 11.90 80 ALA A O 1
ATOM 594 N N . ALA A 1 81 ? 12.116 -12.837 7.581 1.00 14.05 81 ALA A N 1
ATOM 595 C CA . ALA A 1 81 ? 12.803 -11.597 7.257 1.00 12.70 81 ALA A CA 1
ATOM 596 C C . ALA A 1 81 ? 14.271 -11.845 6.966 1.00 17.76 81 ALA A C 1
ATOM 597 O O . ALA A 1 81 ? 14.853 -11.196 6.107 1.00 17.14 81 ALA A O 1
ATOM 599 N N . ASP A 1 82 ? 14.888 -12.781 7.695 1.00 19.20 82 ASP A N 1
ATOM 600 C CA . ASP A 1 82 ? 16.301 -13.091 7.491 1.00 25.58 82 ASP A CA 1
ATOM 601 C C . ASP A 1 82 ? 16.563 -13.536 6.053 1.00 20.25 82 ASP A C 1
ATOM 602 O O . ASP A 1 82 ? 17.567 -13.159 5.441 1.00 29.11 82 ASP A O 1
ATOM 607 N N . THR A 1 83 ? 15.625 -14.272 5.483 1.00 15.36 83 THR A N 1
ATOM 608 C CA . THR A 1 83 ? 15.784 -14.826 4.139 1.00 11.72 83 THR A CA 1
ATOM 609 C C . THR A 1 83 ? 15.699 -13.733 3.074 1.00 17.12 83 THR A C 1
ATOM 610 O O . THR A 1 83 ? 16.265 -13.886 1.999 1.00 20.19 83 THR A O 1
ATOM 614 N N . VAL A 1 84 ? 14.969 -12.645 3.321 1.00 15.66 84 VAL A N 1
ATOM 615 C CA . VAL A 1 84 ? 14.733 -11.651 2.279 1.00 13.01 84 VAL A CA 1
ATOM 616 C C . VAL A 1 84 ? 15.534 -10.372 2.480 1.00 16.17 84 VAL A C 1
ATOM 617 O O . VAL A 1 84 ? 15.293 -9.387 1.775 1.00 15.04 84 VAL A O 1
ATOM 621 N N . ARG A 1 85 ? 16.485 -10.345 3.428 1.00 19.67 85 ARG A N 1
ATOM 622 C CA . ARG A 1 85 ? 17.335 -9.160 3.604 1.00 22.29 85 ARG A CA 1
ATOM 623 C C . ARG A 1 85 ? 18.021 -8.784 2.295 1.00 20.73 85 ARG A C 1
ATOM 624 O O . ARG A 1 85 ? 18.529 -9.646 1.562 1.00 19.26 85 ARG A O 1
ATOM 626 N N . GLY A 1 86 ? 17.961 -7.494 1.944 1.00 17.93 86 GLY A N 1
ATOM 627 C CA . GLY A 1 86 ? 18.630 -7.028 0.742 1.00 20.53 86 GLY A CA 1
ATOM 628 C C . GLY A 1 86 ? 17.945 -7.335 -0.568 1.00 19.57 86 GLY A C 1
ATOM 629 O O . GLY A 1 86 ? 18.430 -6.920 -1.624 1.00 21.31 86 GLY A O 1
ATOM 630 N N . LEU A 1 87 ? 16.792 -8.005 -0.539 1.00 15.48 87 LEU A N 1
ATOM 631 C CA . LEU A 1 87 ? 16.166 -8.471 -1.758 1.00 16.65 87 LEU A CA 1
ATOM 632 C C . LEU A 1 87 ? 14.976 -7.598 -2.155 1.00 15.32 87 LEU A C 1
ATOM 633 O O . LEU A 1 87 ? 14.348 -6.927 -1.312 1.00 15.43 87 LEU A O 1
ATOM 638 N N . ARG A 1 88 ? 14.631 -7.714 -3.447 1.00 13.98 88 ARG A N 1
ATOM 639 C CA . ARG A 1 88 ? 13.355 -7.245 -3.993 1.00 12.67 88 ARG A CA 1
ATOM 640 C C . ARG A 1 88 ? 12.359 -8.388 -3.833 1.00 12.19 88 ARG A C 1
ATOM 641 O O . ARG A 1 88 ? 12.533 -9.445 -4.443 1.00 13.61 88 ARG A O 1
ATOM 649 N N . VAL A 1 89 ? 11.322 -8.196 -3.013 1.00 12.35 89 VAL A N 1
ATOM 650 C CA . VAL A 1 89 ? 10.333 -9.228 -2.715 1.00 9.77 89 VAL A CA 1
ATOM 651 C C . VAL A 1 89 ? 9.029 -8.817 -3.358 1.00 10.71 89 VAL A C 1
ATOM 652 O O . VAL A 1 89 ? 8.401 -7.841 -2.924 1.00 13.05 89 VAL A O 1
ATOM 656 N N . GLY A 1 90 ? 8.588 -9.572 -4.353 1.00 10.88 90 GLY A N 1
ATOM 657 C CA . GLY A 1 90 ? 7.264 -9.329 -4.913 1.00 11.55 90 GLY A CA 1
ATOM 658 C C . GLY A 1 90 ? 6.192 -9.789 -3.950 1.00 10.47 90 GLY A C 1
ATOM 659 O O . GLY A 1 90 ? 6.408 -10.667 -3.104 1.00 10.80 90 GLY A O 1
ATOM 660 N N . PHE A 1 91 ? 5.007 -9.177 -4.080 1.00 10.73 91 PHE A N 1
ATOM 661 C CA . PHE A 1 91 ? 3.835 -9.671 -3.386 1.00 10.24 91 PHE A CA 1
ATOM 662 C C . PHE A 1 91 ? 2.663 -9.566 -4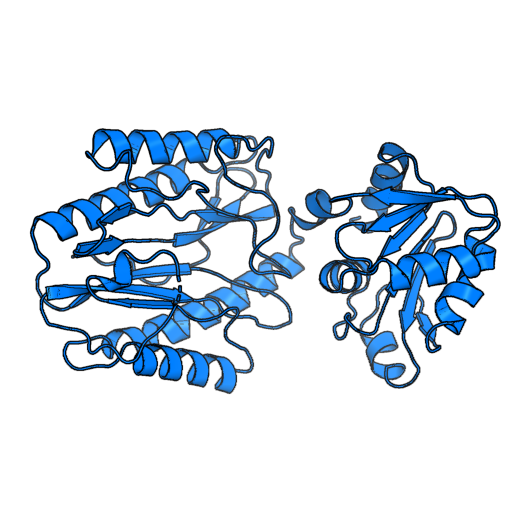.350 1.00 12.74 91 PHE A C 1
ATOM 663 O O . PHE A 1 91 ? 2.745 -8.896 -5.384 1.00 11.91 91 PHE A O 1
ATOM 671 N N . GLU A 1 92 ? 1.567 -10.210 -3.997 1.00 11.24 92 GLU A N 1
ATOM 672 C CA . GLU A 1 92 ? 0.441 -10.318 -4.944 1.00 10.51 92 GLU A CA 1
ATOM 673 C C . GLU A 1 92 ? -0.495 -9.155 -4.666 1.00 11.13 92 GLU A C 1
ATOM 674 O O . GLU A 1 92 ? -1.339 -9.229 -3.777 1.00 13.25 92 GLU A O 1
ATOM 680 N N . ALA A 1 93 ? -0.391 -8.098 -5.470 1.00 12.57 93 ALA A N 1
ATOM 681 C CA . ALA A 1 93 ? -1.064 -6.846 -5.160 1.00 12.55 93 ALA A CA 1
ATOM 682 C C . ALA A 1 93 ? -2.569 -6.949 -5.285 1.00 14.65 93 ALA A C 1
ATOM 683 O O . ALA A 1 93 ? -3.271 -6.170 -4.641 1.00 13.78 93 ALA A O 1
ATOM 685 N N . GLU A 1 94 ? -3.067 -7.906 -6.055 1.00 17.09 94 GLU A N 1
ATOM 686 C CA . GLU A 1 94 ? -4.504 -8.064 -6.193 1.00 15.67 94 GLU A CA 1
ATOM 687 C C . GLU A 1 94 ? -5.088 -8.908 -5.083 1.00 18.89 94 GLU A C 1
ATOM 688 O O . GLU A 1 94 ? -6.306 -9.046 -5.027 1.00 21.85 94 GLU A O 1
ATOM 694 N N . SER A 1 95 ? -4.249 -9.456 -4.194 1.00 14.32 95 SER A N 1
ATOM 695 C CA . SER A 1 95 ? -4.671 -10.301 -3.088 1.00 15.89 95 SER A CA 1
ATOM 696 C C . SER A 1 95 ? -4.378 -9.661 -1.747 1.00 17.19 95 SER A C 1
ATOM 697 O O . SER A 1 95 ? -5.267 -9.544 -0.892 1.00 19.97 95 SER A O 1
ATOM 700 N N . LEU A 1 96 ? -3.159 -9.196 -1.562 1.00 14.33 96 LEU A N 1
ATOM 701 C CA . LEU A 1 96 ? -2.723 -8.715 -0.271 1.00 12.77 96 LEU A CA 1
ATOM 702 C C . LEU A 1 96 ? -3.460 -7.424 0.095 1.00 12.78 96 LEU A C 1
ATOM 703 O O . LEU A 1 96 ? -3.548 -6.509 -0.736 1.00 14.64 96 LEU A O 1
ATOM 708 N N . THR A 1 97 ? -3.944 -7.313 1.338 1.00 12.32 97 THR A N 1
ATOM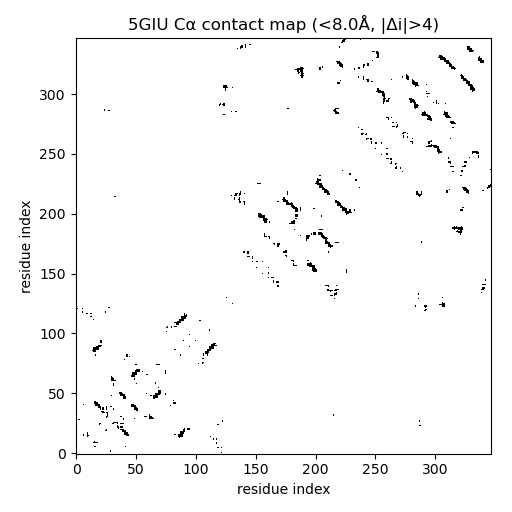 709 C CA . THR A 1 97 ? -4.568 -6.068 1.768 1.00 12.92 97 THR A CA 1
ATOM 710 C C . THR A 1 97 ? -3.506 -5.046 2.132 1.00 11.72 97 THR A C 1
ATOM 711 O O . THR A 1 97 ? -2.331 -5.384 2.352 1.00 12.88 97 THR A O 1
ATOM 715 N N . VAL A 1 98 ? -3.939 -3.793 2.231 1.00 11.66 98 VAL A N 1
ATOM 716 C CA . VAL A 1 98 ? -2.981 -2.758 2.595 1.00 9.70 98 VAL A CA 1
ATOM 717 C C . VAL A 1 98 ? -2.458 -3.006 3.984 1.00 11.30 98 VAL A C 1
ATOM 718 O O . VAL A 1 98 ? -1.260 -2.814 4.240 1.00 13.42 98 VAL A O 1
ATOM 722 N N . ALA A 1 99 ? -3.336 -3.427 4.891 1.00 11.18 99 ALA A N 1
ATOM 723 C CA . ALA A 1 99 ? -2.890 -3.700 6.261 1.00 11.41 99 ALA A CA 1
ATOM 724 C C . ALA A 1 99 ? -1.834 -4.794 6.265 1.00 10.05 99 ALA A C 1
ATOM 725 O O . ALA A 1 99 ? -0.819 -4.675 6.988 1.00 13.99 99 ALA A O 1
ATOM 727 N N . GLU A 1 100 ? -2.036 -5.833 5.446 1.00 12.13 100 GLU A N 1
ATOM 728 C CA . GLU A 1 100 ? -1.040 -6.926 5.394 1.00 13.54 100 GLU A CA 1
ATOM 729 C C . GLU A 1 100 ? 0.274 -6.401 4.816 1.00 14.24 100 GLU A C 1
ATOM 730 O O . GLU A 1 100 ? 1.371 -6.773 5.272 1.00 12.08 100 GLU A O 1
ATOM 736 N N . LEU A 1 101 ? 0.205 -5.529 3.782 1.00 12.34 101 LEU A N 1
ATOM 737 C CA . LEU A 1 101 ? 1.428 -4.938 3.276 1.00 11.65 101 LEU A CA 1
ATOM 738 C C . LEU A 1 101 ? 2.141 -4.142 4.351 1.00 14.47 101 LEU A C 1
ATOM 739 O O . LEU A 1 101 ? 3.381 -4.188 4.436 1.00 15.60 101 LEU A O 1
ATOM 744 N N . GLU A 1 102 ? 1.399 -3.359 5.137 1.00 12.05 102 GLU A N 1
ATOM 745 C CA . GLU A 1 102 ? 2.057 -2.566 6.172 1.00 13.88 102 GLU A CA 1
ATOM 746 C C . GLU A 1 102 ? 2.762 -3.484 7.152 1.00 14.43 102 GLU A C 1
ATOM 747 O O . GLU A 1 102 ? 3.860 -3.147 7.641 1.00 14.49 102 GLU A O 1
ATOM 753 N N . ASP A 1 103 ? 2.131 -4.619 7.448 1.00 12.13 103 ASP A N 1
ATOM 754 C CA . ASP A 1 103 ? 2.729 -5.577 8.389 1.00 11.21 103 ASP A CA 1
ATOM 755 C C . ASP A 1 103 ? 4.062 -6.108 7.832 1.00 13.77 103 ASP A C 1
ATOM 756 O O . ASP A 1 103 ? 5.070 -6.181 8.549 1.00 13.29 103 ASP A O 1
ATOM 761 N N . LEU A 1 104 ? 4.092 -6.446 6.530 1.00 11.76 104 LEU A N 1
ATOM 762 C CA . LEU A 1 104 ? 5.322 -6.928 5.921 1.00 11.15 104 LEU A CA 1
ATOM 763 C C . LEU A 1 104 ? 6.363 -5.821 5.856 1.00 13.60 104 LEU A C 1
ATOM 764 O O . LEU A 1 104 ? 7.570 -6.058 6.067 1.00 13.78 104 LEU A O 1
ATOM 769 N N . ARG A 1 105 ? 5.940 -4.568 5.559 1.00 12.65 105 ARG A N 1
ATOM 770 C CA . ARG A 1 105 ? 6.895 -3.473 5.469 1.00 12.51 105 ARG A CA 1
ATOM 771 C C . ARG A 1 105 ? 7.617 -3.280 6.803 1.00 14.85 105 ARG A C 1
ATOM 772 O O . ARG A 1 105 ? 8.828 -2.998 6.821 1.00 15.67 105 ARG A O 1
ATOM 780 N N . GLN A 1 106 ? 6.879 -3.421 7.910 1.00 12.37 106 GLN A N 1
ATOM 781 C CA . GLN A 1 106 ? 7.481 -3.268 9.237 1.00 14.73 106 GLN A CA 1
ATOM 782 C C . GLN A 1 106 ? 8.462 -4.411 9.513 1.00 14.74 106 GLN A C 1
ATOM 783 O O . GLN A 1 106 ? 9.564 -4.188 10.081 1.00 13.44 106 GLN A O 1
ATOM 789 N N . ALA A 1 107 ? 8.071 -5.618 9.098 1.00 13.45 107 ALA A N 1
ATOM 790 C CA . ALA A 1 107 ? 8.881 -6.812 9.376 1.00 10.54 107 ALA A CA 1
ATOM 791 C C . ALA A 1 107 ? 10.129 -6.842 8.502 1.00 11.51 107 ALA A C 1
ATOM 792 O O . ALA A 1 107 ? 11.157 -7.387 8.933 1.00 12.20 107 ALA A O 1
ATOM 794 N N . TRP A 1 108 ? 10.075 -6.286 7.280 1.00 10.99 108 TRP A N 1
ATOM 795 C CA . TRP A 1 108 ? 11.165 -6.381 6.298 1.00 12.72 108 TRP A CA 1
ATOM 796 C C . TRP A 1 108 ? 11.760 -5.019 5.939 1.00 13.57 108 TRP A C 1
ATOM 797 O O . TRP A 1 108 ? 11.719 -4.594 4.769 1.00 14.37 108 TRP A O 1
ATOM 808 N N . PRO A 1 109 ? 12.315 -4.301 6.914 1.00 14.18 109 PRO A N 1
ATOM 809 C CA . PRO A 1 109 ? 12.777 -2.923 6.629 1.00 14.98 109 PRO A CA 1
ATOM 810 C C . PRO A 1 109 ? 13.953 -2.879 5.694 1.00 16.97 109 PRO A C 1
ATOM 811 O O . PRO A 1 109 ? 14.221 -1.823 5.091 1.00 20.26 109 PRO A O 1
ATOM 815 N N . ASN A 1 110 ? 14.675 -3.984 5.533 1.00 18.30 110 ASN A N 1
ATOM 816 C CA . ASN A 1 110 ? 15.836 -4.008 4.642 1.00 21.53 110 ASN A CA 1
ATOM 817 C C . ASN A 1 110 ? 15.553 -4.704 3.338 1.00 17.27 110 ASN A C 1
ATOM 818 O O . ASN A 1 110 ? 16.483 -5.153 2.657 1.00 19.63 110 ASN A O 1
ATOM 823 N N . SER A 1 111 ? 14.279 -4.831 2.978 1.00 14.66 111 SER A N 1
ATOM 824 C CA . SER A 1 111 ? 13.863 -5.384 1.706 1.00 12.24 111 SER A CA 1
ATOM 825 C C . SER A 1 111 ? 13.119 -4.305 0.941 1.00 15.98 111 SER A C 1
ATOM 826 O O . SER A 1 111 ? 12.572 -3.370 1.532 1.00 18.10 111 SER A O 1
ATOM 829 N N . THR A 1 112 ? 13.036 -4.473 -0.353 1.00 16.73 112 THR A N 1
ATOM 830 C CA . THR A 1 112 ? 12.176 -3.642 -1.179 1.00 14.42 112 THR A CA 1
ATOM 831 C C . THR A 1 112 ? 10.952 -4.462 -1.583 1.00 15.16 112 THR A C 1
ATOM 832 O O . THR A 1 112 ? 11.082 -5.487 -2.274 1.00 19.06 112 THR A O 1
ATOM 836 N N . LEU A 1 113 ? 9.768 -4.012 -1.162 1.00 14.08 113 LEU A N 1
ATOM 837 C CA . LEU A 1 113 ? 8.536 -4.712 -1.470 1.00 11.34 113 LEU A CA 1
ATOM 838 C C . LEU A 1 113 ? 8.021 -4.216 -2.813 1.00 15.02 113 LEU A C 1
ATOM 839 O O . LEU A 1 113 ? 7.876 -3.013 -3.007 1.00 18.57 113 LEU A O 1
ATOM 844 N N . VAL A 1 114 ? 7.726 -5.149 -3.720 1.00 11.61 114 VAL A N 1
ATOM 845 C CA . VAL A 1 114 ? 7.386 -4.832 -5.109 1.00 10.42 114 VAL A CA 1
ATOM 846 C C . VAL A 1 114 ? 5.999 -5.363 -5.416 1.00 15.79 114 VAL A C 1
ATOM 847 O O . VAL A 1 114 ? 5.776 -6.577 -5.408 1.00 14.44 114 VAL A O 1
ATOM 851 N N . ALA A 1 115 ? 5.079 -4.467 -5.723 1.00 15.23 115 ALA A N 1
ATOM 852 C CA . ALA A 1 115 ? 3.705 -4.848 -6.050 1.00 12.93 115 ALA A CA 1
ATOM 853 C C . ALA A 1 115 ? 3.659 -5.506 -7.420 1.00 14.28 115 ALA A C 1
ATOM 854 O O . ALA A 1 115 ? 4.105 -4.903 -8.413 1.00 17.17 115 ALA A O 1
ATOM 856 N N . LEU A 1 116 ? 3.137 -6.735 -7.491 1.00 11.84 116 LEU A N 1
ATOM 857 C CA . LEU A 1 116 ? 3.031 -7.476 -8.746 1.00 11.04 116 LEU A CA 1
ATOM 858 C C . LEU A 1 116 ? 1.593 -7.890 -8.974 1.00 13.76 116 LEU A C 1
ATOM 859 O O . LEU A 1 116 ? 0.844 -8.141 -8.026 1.00 16.33 116 LEU A O 1
ATOM 864 N N . ARG A 1 117 ? 1.187 -7.975 -10.248 1.00 16.44 117 ARG A N 1
ATOM 865 C CA . ARG A 1 117 ? -0.171 -8.425 -10.575 1.00 20.17 117 ARG A CA 1
ATOM 866 C C . ARG A 1 117 ? -0.113 -9.638 -11.497 1.00 17.03 117 ARG A C 1
ATOM 867 O O . ARG A 1 117 ? 0.682 -9.648 -12.436 1.00 22.15 117 ARG A O 1
ATOM 875 N N . GLY A 1 118 ? -0.889 -10.674 -11.199 1.00 19.54 118 GLY A N 1
ATOM 876 C CA . GLY A 1 118 ? -0.977 -11.815 -12.117 1.00 23.56 118 GLY A CA 1
ATOM 877 C C . GLY A 1 118 ? 0.255 -12.687 -12.240 1.00 20.53 118 GLY A C 1
ATOM 878 O O . GLY A 1 118 ? 0.418 -13.411 -13.210 1.00 22.78 118 GLY A O 1
ATOM 879 N N . THR A 1 119 ? 1.168 -12.610 -11.288 1.00 18.30 119 THR A N 1
ATOM 880 C CA . THR A 1 119 ? 2.448 -13.281 -11.451 1.00 15.48 119 THR A CA 1
ATOM 881 C C . THR A 1 119 ? 2.300 -14.769 -11.733 1.00 18.20 119 THR A C 1
ATOM 882 O O . THR A 1 119 ? 3.051 -15.320 -12.535 1.00 18.07 119 THR A O 1
ATOM 886 N N . LEU A 1 120 ? 1.427 -15.468 -10.993 1.00 15.90 120 LEU A N 1
ATOM 887 C CA . LEU A 1 120 ? 1.326 -16.909 -11.147 1.00 16.01 120 LEU A CA 1
ATOM 888 C C . LEU A 1 120 ? 0.228 -17.312 -12.130 1.00 19.74 120 LEU A C 1
ATOM 889 O O . LEU A 1 120 ? 0.057 -18.497 -12.400 1.00 20.78 120 LEU A O 1
ATOM 894 N N . GLY A 1 121 ? -0.499 -16.338 -12.671 1.00 17.55 121 GLY A N 1
ATOM 895 C CA . GLY A 1 121 ? -1.664 -16.668 -13.499 1.00 22.27 121 GLY A CA 1
ATOM 896 C C . GLY A 1 121 ? -1.343 -17.460 -14.758 1.00 28.16 121 GLY A C 1
ATOM 897 O O . GLY A 1 121 ? -2.156 -18.285 -15.210 1.00 28.97 121 GLY A O 1
ATOM 898 N N . GLY A 1 122 ? -0.192 -17.188 -15.385 1.00 20.70 122 GLY A N 1
ATOM 899 C CA . GLY A 1 122 ? 0.180 -17.968 -16.553 1.00 19.46 122 GLY A CA 1
ATOM 900 C C . GLY A 1 122 ? 0.612 -19.380 -16.203 1.00 21.13 122 GLY A C 1
ATOM 901 O O . GLY A 1 122 ? 0.339 -20.327 -16.944 1.00 23.53 122 GLY A O 1
ATOM 902 N N . LEU A 1 123 ? 1.288 -19.549 -15.059 1.00 18.48 123 LEU A N 1
ATOM 903 C CA . LEU A 1 123 ? 1.694 -20.886 -14.665 1.00 16.78 123 LEU A CA 1
ATOM 904 C C . LEU A 1 123 ? 0.519 -21.755 -14.229 1.00 15.07 123 LEU A C 1
ATOM 905 O O . LEU A 1 123 ? 0.516 -22.964 -14.502 1.00 17.21 123 LEU A O 1
ATOM 910 N N . ARG A 1 124 ? -0.491 -21.158 -13.605 1.00 13.26 124 ARG A N 1
ATOM 911 C CA . ARG A 1 124 ? -1.666 -21.913 -13.211 1.00 13.89 124 ARG A CA 1
ATOM 912 C C . ARG A 1 124 ? -2.484 -22.355 -14.396 1.00 13.46 124 ARG A C 1
ATOM 913 O O . ARG A 1 124 ? -3.257 -23.290 -14.267 1.00 12.89 124 ARG A O 1
ATOM 921 N N . ALA A 1 125 ? -2.328 -21.680 -15.533 1.00 12.39 125 ALA A N 1
ATOM 922 C CA . ALA A 1 125 ? -3.249 -21.945 -16.629 1.00 12.58 125 ALA A CA 1
ATOM 923 C C . ALA A 1 125 ? -3.023 -23.311 -17.250 1.00 12.85 125 ALA A C 1
ATOM 924 O O . ALA A 1 125 ? -3.954 -23.899 -17.796 1.00 13.65 125 ALA A O 1
ATOM 926 N N . VAL A 1 126 ? -1.796 -23.812 -17.285 1.00 14.03 126 VAL A N 1
ATOM 927 C CA . VAL A 1 126 ? -1.523 -25.121 -17.846 1.00 11.69 126 VAL A CA 1
ATOM 928 C C . VAL A 1 126 ? -1.535 -26.110 -16.705 1.00 13.05 126 VAL A C 1
ATOM 929 O O . VAL A 1 126 ? -0.691 -26.025 -15.795 1.00 15.47 126 VAL A O 1
ATOM 933 N N . LYS A 1 127 ? -2.408 -27.101 -16.791 1.00 11.63 127 LYS A N 1
ATOM 934 C CA . LYS A 1 127 ? -2.594 -28.059 -15.704 1.00 12.45 127 LYS A CA 1
ATOM 935 C C . LYS A 1 127 ? -1.674 -29.248 -15.847 1.00 14.88 127 LYS A C 1
ATOM 936 O O . LYS A 1 127 ? -1.362 -29.680 -16.958 1.00 15.89 127 LYS A O 1
ATOM 942 N N . THR A 1 128 ? -1.295 -29.828 -14.711 1.00 14.81 128 THR A N 1
ATOM 943 C CA . THR A 1 128 ? -0.603 -31.108 -14.728 1.00 15.68 128 THR A CA 1
ATOM 944 C C . THR A 1 128 ? -1.594 -32.233 -14.923 1.00 16.00 128 THR A C 1
ATOM 945 O O . THR A 1 128 ? -2.809 -32.040 -14.833 1.00 15.02 128 THR A O 1
ATOM 949 N N . PRO A 1 129 ? -1.099 -33.425 -15.227 1.00 15.81 129 PRO A N 1
ATOM 950 C CA . PRO A 1 129 ? -1.977 -34.600 -15.341 1.00 14.58 129 PRO A CA 1
ATOM 951 C C . PRO A 1 129 ? -2.814 -34.843 -14.095 1.00 16.51 129 PRO A C 1
ATOM 952 O O . PRO A 1 129 ? -4.000 -35.206 -14.220 1.00 17.15 129 PRO A O 1
ATOM 956 N N . GLU A 1 130 ? -2.215 -34.648 -12.899 1.00 16.30 130 GLU A N 1
ATOM 957 C CA . GLU A 1 130 ? -2.976 -34.848 -11.665 1.00 15.87 130 GLU A CA 1
ATOM 958 C C . GLU A 1 130 ? -4.120 -33.860 -11.584 1.00 14.38 130 GLU A C 1
ATOM 959 O O . GLU A 1 130 ? -5.229 -34.207 -11.153 1.00 14.81 130 GLU A O 1
ATOM 965 N N . GLU A 1 131 ? -3.873 -32.629 -11.990 1.00 12.88 131 GLU A N 1
ATOM 966 C CA . GLU A 1 131 ? -4.926 -31.625 -11.877 1.00 12.69 131 GLU A CA 1
ATOM 967 C C . GLU A 1 131 ? -6.041 -31.918 -12.879 1.00 11.15 131 GLU A C 1
ATOM 968 O O . GLU A 1 131 ? -7.229 -31.732 -12.587 1.00 12.08 131 GLU A O 1
ATOM 974 N N . ILE A 1 132 ? -5.669 -32.317 -14.099 1.00 11.90 132 ILE A N 1
ATOM 975 C CA . ILE A 1 132 ? -6.688 -32.685 -15.070 1.00 11.77 132 ILE A CA 1
ATOM 976 C C . ILE A 1 132 ? -7.561 -33.820 -14.529 1.00 12.42 132 ILE A C 1
ATOM 977 O O . ILE A 1 132 ? -8.795 -33.778 -14.622 1.00 12.09 132 ILE A O 1
ATOM 982 N N . GLY A 1 133 ? -6.943 -34.808 -13.898 1.00 13.38 133 GLY A N 1
ATOM 983 C CA . GLY A 1 133 ? -7.725 -35.886 -13.286 1.00 15.60 133 GLY A CA 1
ATOM 984 C C . GLY A 1 133 ? -8.731 -35.362 -12.274 1.00 12.74 133 GLY A C 1
ATOM 985 O O . GLY A 1 133 ? -9.881 -35.827 -12.229 1.00 12.76 133 GLY A O 1
ATOM 986 N N . ALA A 1 134 ? -8.292 -34.415 -11.429 1.00 11.43 134 ALA A N 1
ATOM 987 C CA . ALA A 1 134 ? -9.185 -33.843 -10.428 1.00 10.44 134 ALA A CA 1
ATOM 988 C C . ALA A 1 134 ? -10.344 -33.085 -11.073 1.00 12.08 134 ALA A C 1
ATOM 989 O O . ALA A 1 134 ? -11.495 -33.156 -10.582 1.00 12.61 134 ALA A O 1
ATOM 991 N N . ILE A 1 135 ? -10.053 -32.331 -12.140 1.00 12.32 135 ILE A N 1
ATOM 992 C CA . ILE A 1 135 ? -11.105 -31.566 -12.804 1.00 11.78 135 ILE A CA 1
ATOM 993 C C . ILE A 1 135 ? -12.081 -32.515 -13.485 1.00 11.73 135 ILE A C 1
ATOM 994 O O . ILE A 1 135 ? -13.298 -32.286 -13.447 1.00 11.33 135 ILE A O 1
ATOM 999 N N . ARG A 1 136 ? -11.565 -33.594 -14.127 1.00 11.52 136 ARG A N 1
ATOM 1000 C CA . ARG A 1 136 ? -12.466 -34.607 -14.692 1.00 10.80 136 ARG A CA 1
ATOM 1001 C C . ARG A 1 136 ? -13.392 -35.165 -13.636 1.00 9.05 136 ARG A C 1
ATOM 1002 O O . ARG A 1 136 ? -14.579 -35.418 -13.902 1.00 9.89 136 ARG A O 1
ATOM 1010 N N . ALA A 1 137 ? -12.851 -35.441 -12.433 1.00 9.11 137 ALA A N 1
ATOM 1011 C CA . ALA A 1 137 ? -13.715 -36.020 -11.409 1.00 10.64 137 ALA A CA 1
ATOM 1012 C C . ALA A 1 137 ? -14.785 -35.048 -10.952 1.00 11.76 137 ALA A C 1
ATOM 1013 O O . ALA A 1 137 ? -15.932 -35.471 -10.709 1.00 11.07 137 ALA A O 1
ATOM 1015 N N . ALA A 1 138 ? -14.427 -33.745 -10.873 1.00 11.17 138 ALA A N 1
ATOM 1016 C CA . ALA A 1 138 ? -15.430 -32.756 -10.482 1.00 11.61 138 ALA A CA 1
ATOM 1017 C C . ALA A 1 138 ? -16.505 -32.639 -11.564 1.00 12.29 138 ALA A C 1
ATOM 1018 O O . ALA A 1 138 ? -17.704 -32.652 -11.269 1.00 9.84 138 ALA A O 1
ATOM 1020 N N . GLN A 1 139 ? -16.090 -32.538 -12.816 1.00 10.85 139 GLN A N 1
ATOM 1021 C CA . GLN A 1 139 ? -17.076 -32.435 -13.896 1.00 8.78 139 GLN A CA 1
ATOM 1022 C C . GLN A 1 139 ? -17.894 -33.718 -14.044 1.00 9.40 139 GLN A C 1
ATOM 1023 O O . GLN A 1 139 ? -19.083 -33.671 -14.364 1.00 10.64 139 GLN A O 1
ATOM 1029 N N . ASP A 1 140 ? -17.296 -34.871 -13.780 1.00 9.25 140 ASP A N 1
ATOM 1030 C CA . ASP A 1 140 ? -18.090 -36.089 -13.843 1.00 13.23 140 ASP A CA 1
ATOM 1031 C C . ASP A 1 140 ? -19.183 -36.082 -12.777 1.00 11.19 140 ASP A C 1
ATOM 1032 O O . ASP A 1 140 ? -20.320 -36.518 -13.043 1.00 11.64 140 ASP A O 1
ATOM 1037 N N . LEU A 1 141 ? -18.862 -35.553 -11.584 1.00 10.93 141 LEU A N 1
ATOM 1038 C CA . LEU A 1 141 ? -19.860 -35.451 -10.527 1.00 10.29 141 LEU A CA 1
ATOM 1039 C C . LEU A 1 141 ? -20.941 -34.478 -10.957 1.00 11.81 141 LEU A C 1
ATOM 1040 O O . LEU A 1 141 ? -22.138 -34.760 -10.802 1.00 10.57 141 LEU A O 1
ATOM 1045 N N . ALA A 1 142 ? -20.530 -33.352 -11.552 1.00 12.03 142 ALA A N 1
ATOM 1046 C CA . ALA A 1 142 ? -21.531 -32.390 -12.027 1.00 11.57 142 ALA A CA 1
ATOM 1047 C C . ALA A 1 142 ? -22.442 -32.995 -13.081 1.00 10.79 142 ALA A C 1
ATOM 1048 O O . ALA A 1 142 ? -23.670 -32.795 -13.047 1.00 11.63 142 ALA A O 1
ATOM 1050 N N . ASP A 1 143 ? -21.853 -33.722 -14.051 1.00 10.82 143 ASP A N 1
ATOM 1051 C CA . ASP A 1 143 ? -22.666 -34.383 -15.082 1.00 11.37 143 ASP A CA 1
ATOM 1052 C C . ASP A 1 143 ? -23.622 -35.402 -14.476 1.00 12.44 143 ASP A C 1
ATOM 1053 O O . ASP A 1 143 ? -24.784 -35.499 -14.895 1.00 12.50 143 ASP A O 1
ATOM 1058 N N . ARG A 1 144 ? -23.149 -36.210 -13.531 1.00 12.74 144 ARG A N 1
ATOM 1059 C CA . ARG A 1 144 ? -24.053 -37.186 -12.930 1.00 12.85 144 ARG A CA 1
ATOM 1060 C C . ARG A 1 144 ? -25.247 -36.502 -12.263 1.00 13.71 144 ARG A C 1
ATOM 1061 O O . ARG A 1 144 ? -26.407 -36.905 -12.457 1.00 14.46 144 ARG A O 1
ATOM 1069 N N . VAL A 1 145 ? -24.978 -35.460 -11.483 1.00 12.87 145 VAL A N 1
ATOM 1070 C CA . VAL A 1 145 ? -26.065 -34.811 -10.766 1.00 10.99 145 VAL A CA 1
ATOM 1071 C C . VAL A 1 145 ? -26.975 -34.063 -11.718 1.00 11.78 145 VAL A C 1
ATOM 1072 O O . VAL A 1 145 ? -28.200 -34.144 -11.575 1.00 12.82 145 VAL A O 1
ATOM 1076 N N . TYR A 1 146 ? -26.419 -33.320 -12.705 1.00 10.74 146 TYR A N 1
ATOM 1077 C CA . TYR A 1 146 ? -27.292 -32.670 -13.689 1.00 11.68 146 TYR A CA 1
ATOM 1078 C C . TYR A 1 146 ? -28.193 -33.704 -14.353 1.00 11.78 146 TYR A C 1
ATOM 1079 O O . TYR A 1 146 ? -29.402 -33.476 -14.534 1.00 13.35 146 TYR A O 1
ATOM 1088 N N . THR A 1 147 ? -27.607 -34.825 -14.794 1.00 12.80 147 THR A N 1
ATOM 1089 C CA . THR A 1 147 ? -28.398 -35.818 -15.521 1.00 13.76 147 THR A CA 1
ATOM 1090 C C . THR A 1 147 ? -29.484 -36.408 -14.625 1.00 15.73 147 THR A C 1
ATOM 1091 O O . THR A 1 147 ? -30.612 -36.679 -15.078 1.00 18.70 147 THR A O 1
ATOM 1095 N N . GLU A 1 148 ? -29.189 -36.587 -13.346 1.00 14.85 148 GLU A N 1
ATOM 1096 C CA . GLU A 1 148 ? -30.191 -37.084 -12.409 1.00 15.37 148 GLU A CA 1
ATOM 1097 C C . GLU A 1 148 ? -31.319 -36.090 -12.184 1.00 16.47 148 GLU A C 1
ATOM 1098 O O . GLU A 1 148 ? -32.471 -36.499 -11.996 1.00 18.31 148 GLU A O 1
ATOM 1104 N N . VAL A 1 149 ? -30.986 -34.799 -12.082 1.00 13.54 149 VAL A N 1
ATOM 1105 C CA . VAL A 1 149 ? -31.955 -33.766 -11.717 1.00 12.92 149 VAL A CA 1
ATOM 1106 C C . VAL A 1 149 ? -32.771 -33.250 -12.908 1.00 16.10 149 VAL A C 1
ATOM 1107 O O . VAL A 1 149 ? -33.934 -32.858 -12.726 1.00 15.95 149 VAL A O 1
ATOM 1111 N N . ARG A 1 150 ? -32.210 -33.241 -14.119 1.00 16.09 150 ARG A N 1
ATOM 1112 C CA . ARG A 1 150 ? -32.858 -32.572 -15.245 1.00 15.77 150 ARG A CA 1
ATOM 1113 C C . ARG A 1 150 ? -34.302 -33.020 -15.478 1.00 16.62 150 ARG A C 1
ATOM 1114 O O . ARG A 1 150 ? -35.137 -32.164 -15.851 1.00 15.86 150 ARG A O 1
ATOM 1122 N N . PRO A 1 151 ? -34.685 -34.288 -15.264 1.00 18.58 151 PRO A N 1
ATOM 1123 C CA . PRO A 1 151 ? -36.094 -34.648 -15.504 1.00 17.74 151 PRO A CA 1
ATOM 1124 C C . PRO A 1 151 ? -37.068 -33.890 -14.628 1.00 16.34 151 PRO A C 1
ATOM 1125 O O . PRO A 1 151 ? -38.253 -33.788 -14.986 1.00 23.30 151 PRO A O 1
ATOM 1129 N N . MET A 1 152 ? -36.621 -33.365 -13.476 1.00 15.42 152 MET A N 1
ATOM 1130 C CA . MET A 1 152 ? -37.513 -32.600 -12.612 1.00 17.13 152 MET A CA 1
ATOM 1131 C C . MET A 1 152 ? -37.857 -31.237 -13.201 1.00 20.59 152 MET A C 1
ATOM 1132 O O . MET A 1 152 ? -38.748 -30.561 -12.669 1.00 22.68 152 MET A O 1
ATOM 1137 N N . ILE A 1 153 ? -37.128 -30.788 -14.218 1.00 15.69 153 ILE A N 1
ATOM 1138 C CA . ILE A 1 153 ? -37.339 -29.462 -14.784 1.00 16.72 153 ILE A CA 1
ATOM 1139 C C . ILE A 1 153 ? -38.554 -29.541 -15.698 1.00 20.86 153 ILE A C 1
ATOM 1140 O O . ILE A 1 153 ? -38.493 -30.091 -16.806 1.00 18.86 153 ILE A O 1
ATOM 1145 N N . ARG A 1 154 ? -39.667 -28.992 -15.227 1.00 17.61 154 ARG A N 1
ATOM 1146 C CA . ARG A 1 154 ? -40.953 -29.068 -15.905 1.00 19.22 154 ARG A CA 1
ATOM 1147 C C . ARG A 1 154 ? -41.824 -27.919 -15.397 1.00 21.73 154 ARG A C 1
ATOM 1148 O O . ARG A 1 154 ? -41.505 -27.263 -14.392 1.00 19.64 154 ARG A O 1
ATOM 1156 N N . ALA A 1 155 ? -42.953 -27.698 -16.085 1.00 18.11 155 ALA A N 1
ATOM 1157 C CA . ALA A 1 155 ? -43.878 -26.639 -15.681 1.00 16.93 155 ALA A CA 1
ATOM 1158 C C . ALA A 1 155 ? -44.319 -26.832 -14.229 1.00 18.95 155 ALA A C 1
ATOM 1159 O O . ALA A 1 155 ? -44.622 -27.955 -13.781 1.00 19.39 155 ALA A O 1
ATOM 1161 N N . GLY A 1 156 ? -44.398 -25.715 -13.492 1.00 16.77 156 GLY A N 1
ATOM 1162 C CA . GLY A 1 156 ? -44.882 -25.741 -12.122 1.00 16.75 156 GLY A CA 1
ATOM 1163 C C . GLY A 1 156 ? -43.790 -25.784 -11.065 1.00 16.08 156 GLY A C 1
ATOM 1164 O O . GLY A 1 156 ? -44.079 -25.563 -9.868 1.00 18.41 156 GLY A O 1
ATOM 1165 N N . VAL A 1 157 ? -42.538 -26.078 -11.469 1.00 16.60 157 VAL A N 1
ATOM 1166 C CA . VAL A 1 157 ? -41.407 -26.205 -10.531 1.00 13.98 157 VAL A CA 1
ATOM 1167 C C . VAL A 1 157 ? -40.758 -24.846 -10.299 1.00 13.77 157 VAL A C 1
ATOM 1168 O O . VAL A 1 157 ? -40.528 -24.090 -11.258 1.00 16.48 157 VAL A O 1
ATOM 1172 N N . ARG A 1 158 ? -40.428 -24.518 -9.044 1.00 13.74 158 ARG A N 1
ATOM 1173 C CA . ARG A 1 158 ? -39.645 -23.302 -8.781 1.00 13.69 158 ARG A CA 1
ATOM 1174 C C . ARG A 1 158 ? -38.201 -23.438 -9.228 1.00 14.35 158 ARG A C 1
ATOM 1175 O O . ARG A 1 158 ? -37.557 -24.459 -8.993 1.00 13.01 158 ARG A O 1
ATOM 1183 N N . GLU A 1 159 ? -37.651 -22.360 -9.804 1.00 12.69 159 GLU A N 1
ATOM 1184 C CA . GLU A 1 159 ? -36.210 -22.360 -10.094 1.00 12.13 159 GLU A CA 1
ATOM 1185 C C . GLU A 1 159 ? -35.394 -22.780 -8.873 1.00 12.61 159 GLU A C 1
ATOM 1186 O O . GLU A 1 159 ? -34.448 -23.579 -8.985 1.00 11.93 159 GLU A O 1
ATOM 1192 N N . LEU A 1 160 ? -35.745 -22.212 -7.708 1.00 13.38 160 LEU A N 1
ATOM 1193 C CA . LEU A 1 160 ? -34.993 -22.448 -6.483 1.00 12.03 160 LEU A CA 1
ATOM 1194 C C . LEU A 1 160 ? -34.946 -23.926 -6.174 1.00 12.68 160 LEU A C 1
ATOM 1195 O O . LEU A 1 160 ? -33.924 -24.421 -5.691 1.00 13.24 160 LEU A O 1
ATOM 1200 N N . ASP A 1 161 ? -36.055 -24.633 -6.436 1.00 13.94 161 ASP A N 1
ATOM 1201 C CA . ASP A 1 161 ? -36.128 -26.042 -6.049 1.00 12.29 161 ASP A CA 1
ATOM 1202 C C . ASP A 1 161 ? -35.219 -26.893 -6.919 1.00 14.26 161 ASP A C 1
ATOM 1203 O O . ASP A 1 161 ? -34.639 -27.865 -6.409 1.00 14.69 161 ASP A O 1
ATOM 1208 N N . VAL A 1 162 ? -35.011 -26.513 -8.193 1.00 11.72 162 VAL A N 1
ATOM 1209 C CA . VAL A 1 162 ? -34.043 -27.215 -9.024 1.00 11.47 162 VAL A CA 1
ATOM 1210 C C . VAL A 1 162 ? -32.654 -27.008 -8.464 1.00 11.73 162 VAL A C 1
ATOM 1211 O O . VAL A 1 162 ? -31.885 -27.969 -8.323 1.00 11.43 162 VAL A O 1
ATOM 1215 N N . ALA A 1 163 ? -32.336 -25.756 -8.068 1.00 11.76 163 ALA A N 1
ATOM 1216 C CA . ALA A 1 163 ? -31.020 -25.481 -7.489 1.00 11.54 163 ALA A CA 1
ATOM 1217 C C . ALA A 1 163 ? -30.822 -26.263 -6.197 1.00 13.15 163 ALA A C 1
ATOM 1218 O O . ALA A 1 163 ? -29.733 -26.821 -5.958 1.00 12.79 163 ALA A O 1
ATOM 1220 N N . VAL A 1 164 ? -31.854 -26.274 -5.331 1.00 12.40 164 VAL A N 1
ATOM 1221 C CA . VAL A 1 164 ? -31.722 -26.994 -4.053 1.00 12.31 164 VAL A CA 1
ATOM 1222 C C . VAL A 1 164 ? -31.393 -28.454 -4.327 1.00 13.07 164 VAL A C 1
ATOM 1223 O O . VAL A 1 164 ? -30.502 -29.034 -3.666 1.00 15.69 164 VAL A O 1
ATOM 1227 N N . GLU A 1 165 ? -32.093 -29.060 -5.299 1.00 12.51 165 GLU A N 1
ATOM 1228 C CA . GLU A 1 165 ? -31.882 -30.485 -5.580 1.00 11.71 165 GLU A CA 1
ATOM 1229 C C . GLU A 1 165 ? -30.461 -30.744 -6.080 1.00 14.39 165 GLU A C 1
ATOM 1230 O O . GLU A 1 165 ? -29.839 -31.751 -5.729 1.00 15.99 165 GLU A O 1
ATOM 1236 N N . ILE A 1 166 ? -29.940 -29.865 -6.944 1.00 10.47 166 ILE A N 1
ATOM 1237 C CA . ILE A 1 166 ? -28.568 -30.036 -7.418 1.00 12.26 166 ILE A CA 1
ATOM 1238 C C . ILE A 1 166 ? -27.591 -29.919 -6.254 1.00 13.83 166 ILE A C 1
ATOM 1239 O O . ILE A 1 166 ? -26.701 -30.764 -6.084 1.00 11.64 166 ILE A O 1
ATOM 1244 N N . GLU A 1 167 ? -27.732 -28.854 -5.438 1.00 11.59 167 GLU A N 1
ATOM 1245 C CA . GLU A 1 167 ? -26.845 -28.629 -4.299 1.00 10.83 167 GLU A CA 1
ATOM 1246 C C . GLU A 1 167 ? -26.872 -29.796 -3.326 1.00 14.47 167 GLU A C 1
ATOM 1247 O O . GLU A 1 167 ? -25.814 -30.229 -2.848 1.00 14.65 167 GLU A O 1
ATOM 1253 N N . THR A 1 168 ? -28.058 -30.334 -3.039 1.00 11.78 168 THR A N 1
ATOM 1254 C CA . THR A 1 168 ? -28.198 -31.444 -2.086 1.00 13.61 168 THR A CA 1
ATOM 1255 C C . THR A 1 168 ? -27.398 -32.643 -2.554 1.00 14.17 168 THR A C 1
ATOM 1256 O O . THR A 1 168 ? -26.645 -33.249 -1.781 1.00 15.03 168 THR A O 1
ATOM 1260 N N . ARG A 1 169 ? -27.520 -32.967 -3.841 1.00 12.86 169 ARG A N 1
ATOM 1261 C CA . ARG A 1 169 ? -26.850 -34.150 -4.368 1.00 12.85 169 ARG A CA 1
ATOM 1262 C C . ARG A 1 169 ? -25.345 -33.957 -4.452 1.00 14.90 169 ARG A C 1
ATOM 1263 O O . ARG A 1 169 ? -24.581 -34.894 -4.173 1.00 14.28 169 ARG A O 1
ATOM 1271 N N . LEU A 1 170 ? -24.885 -32.754 -4.837 1.00 12.73 170 LEU A N 1
ATOM 1272 C CA . LEU A 1 170 ? -23.447 -32.487 -4.847 1.00 11.58 170 LEU A CA 1
ATOM 1273 C C . LEU A 1 170 ? -22.863 -32.660 -3.460 1.00 13.32 170 LEU A C 1
ATOM 1274 O O . LEU A 1 170 ? -21.799 -33.287 -3.290 1.00 14.52 170 LEU A O 1
ATOM 1279 N N . ARG A 1 171 ? -23.541 -32.084 -2.445 1.00 11.56 171 ARG A N 1
ATOM 1280 C CA . ARG A 1 171 ? -23.012 -32.143 -1.085 1.00 11.41 171 ARG A CA 1
ATOM 1281 C C . ARG A 1 171 ? -23.051 -33.578 -0.535 1.00 13.04 171 ARG A C 1
ATOM 1282 O O . ARG A 1 171 ? -22.105 -34.003 0.164 1.00 15.46 171 ARG A O 1
ATOM 1290 N N . ARG A 1 172 ? -24.121 -34.319 -0.815 1.00 12.11 172 ARG A N 1
ATOM 1291 C CA . ARG A 1 172 ? -24.242 -35.693 -0.282 1.00 14.53 172 ARG A CA 1
ATOM 1292 C C . ARG A 1 172 ? -23.148 -36.584 -0.866 1.00 17.71 172 ARG A C 1
ATOM 1293 O O . ARG A 1 172 ? -22.698 -37.549 -0.213 1.00 15.96 172 ARG A O 1
ATOM 1301 N N . ALA A 1 173 ? -22.714 -36.272 -2.091 1.00 16.10 173 ALA A N 1
ATOM 1302 C CA . ALA A 1 173 ? -21.632 -37.003 -2.738 1.00 13.86 173 ALA A CA 1
ATOM 1303 C C . ALA A 1 173 ? -20.259 -36.635 -2.212 1.00 17.86 173 ALA A C 1
ATOM 1304 O O . ALA A 1 173 ? -19.268 -37.261 -2.621 1.00 21.54 173 ALA A O 1
ATOM 1306 N N . GLY A 1 174 ? -20.143 -35.664 -1.308 1.00 13.25 174 GLY A N 1
ATOM 1307 C CA . GLY A 1 174 ? -18.842 -35.254 -0.823 1.00 13.46 174 GLY A CA 1
ATOM 1308 C C . GLY A 1 174 ? -18.202 -34.105 -1.561 1.00 15.65 174 GLY A C 1
ATOM 1309 O O . GLY A 1 174 ? -17.041 -33.762 -1.273 1.00 17.29 174 GLY A O 1
ATOM 1310 N N . GLY A 1 175 ? -18.933 -33.465 -2.479 1.00 13.87 175 GLY A N 1
ATOM 1311 C CA . GLY A 1 175 ? -18.500 -32.229 -3.099 1.00 12.99 175 GLY A CA 1
ATOM 1312 C C . GLY A 1 175 ? -19.335 -31.035 -2.663 1.00 15.82 175 GLY A C 1
ATOM 1313 O O . GLY A 1 175 ? -20.022 -31.055 -1.643 1.00 15.28 175 GLY A O 1
ATOM 1314 N N . GLU A 1 176 ? -19.317 -29.988 -3.484 1.00 13.12 176 GLU A N 1
ATOM 1315 C CA . GLU A 1 176 ? -20.150 -28.834 -3.178 1.00 12.72 176 GLU A CA 1
ATOM 1316 C C . GLU A 1 176 ? -20.406 -28.122 -4.498 1.00 12.47 176 GLU A C 1
ATOM 1317 O O . GLU A 1 176 ? -19.676 -28.327 -5.469 1.00 12.81 176 GLU A O 1
ATOM 1323 N N . SER A 1 177 ? -21.498 -27.368 -4.548 1.00 11.37 177 SER A N 1
ATOM 1324 C CA . SER A 1 177 ? -21.693 -26.457 -5.653 1.00 11.10 177 SER A CA 1
ATOM 1325 C C . SER A 1 177 ? -20.523 -25.482 -5.735 1.00 11.99 177 SER A C 1
ATOM 1326 O O . SER A 1 177 ? -20.071 -24.915 -4.718 1.00 13.09 177 SER A O 1
ATOM 1329 N N . ALA A 1 178 ? -20.017 -25.273 -6.967 1.00 9.95 178 ALA A N 1
ATOM 1330 C CA . ALA A 1 178 ? -18.762 -24.548 -7.083 1.00 9.96 178 ALA A CA 1
ATOM 1331 C C . ALA A 1 178 ? -18.966 -23.050 -7.004 1.00 11.22 178 ALA A C 1
ATOM 1332 O O . ALA A 1 178 ? -17.998 -22.323 -6.756 1.00 12.10 178 ALA A O 1
ATOM 1334 N N . PHE A 1 179 ? -20.205 -22.581 -7.171 1.00 11.62 179 PHE A N 1
ATOM 1335 C CA . PHE A 1 179 ? -20.533 -21.158 -7.246 1.00 11.34 179 PHE A CA 1
ATOM 1336 C C . PHE A 1 179 ? -22.040 -21.055 -7.189 1.00 12.49 179 PHE A C 1
ATOM 1337 O O . PHE A 1 179 ? -22.735 -22.055 -7.290 1.00 12.63 179 PHE A O 1
ATOM 1345 N N . GLU A 1 180 ? -22.550 -19.825 -6.983 1.00 14.80 180 GLU A N 1
ATOM 1346 C CA . GLU A 1 180 ? -23.987 -19.717 -6.764 1.00 15.66 180 GLU A CA 1
ATOM 1347 C C . GLU A 1 180 ? -24.749 -20.188 -8.012 1.00 13.74 180 GLU A C 1
ATOM 1348 O O . GLU A 1 180 ? -24.539 -19.670 -9.118 1.00 14.89 180 GLU A O 1
ATOM 1354 N N . LEU A 1 181 ? -25.574 -21.215 -7.814 1.00 11.72 181 LEU A N 1
ATOM 1355 C CA . LEU A 1 181 ? -26.189 -21.921 -8.945 1.00 11.68 181 LEU A CA 1
ATOM 1356 C C . LEU A 1 181 ? -27.223 -21.038 -9.608 1.00 15.51 181 LEU A C 1
ATOM 1357 O O . LEU A 1 181 ? -28.024 -20.384 -8.934 1.00 16.58 181 LEU A O 1
ATOM 1362 N N . ILE A 1 182 ? -27.203 -21.022 -10.932 1.00 10.88 182 ILE A N 1
ATOM 1363 C CA . ILE A 1 182 ? -28.188 -20.270 -11.705 1.00 11.93 182 ILE A CA 1
ATOM 1364 C C . ILE A 1 182 ? -29.176 -21.246 -12.330 1.00 10.39 182 ILE A C 1
ATOM 1365 O O . ILE A 1 182 ? -28.776 -22.185 -13.026 1.00 11.21 182 ILE A O 1
ATOM 1370 N N . VAL A 1 183 ? -30.470 -21.011 -12.078 1.00 10.28 183 VAL A N 1
ATOM 1371 C CA . VAL A 1 183 ? -31.533 -21.698 -12.782 1.00 11.12 183 VAL A CA 1
ATOM 1372 C C . VAL A 1 183 ? -32.477 -20.579 -13.217 1.00 13.58 183 VAL A C 1
ATOM 1373 O O . VAL A 1 183 ? -33.191 -20.015 -12.387 1.00 13.42 183 VAL A O 1
ATOM 1377 N N . ALA A 1 184 ? -32.453 -20.217 -14.490 1.00 12.15 184 ALA A N 1
ATOM 1378 C CA . ALA A 1 184 ? -33.091 -18.993 -14.949 1.00 12.96 184 ALA A CA 1
ATOM 1379 C C . ALA A 1 184 ? -34.074 -19.359 -16.056 1.00 12.50 184 ALA A C 1
ATOM 1380 O O . ALA A 1 184 ? -33.647 -19.827 -17.130 1.00 14.49 184 ALA A O 1
ATOM 1382 N N . SER A 1 185 ? -35.364 -19.177 -15.763 1.00 13.75 185 SER A N 1
ATOM 1383 C CA . SER A 1 185 ? -36.461 -19.529 -16.670 1.00 13.13 185 SER A CA 1
ATOM 1384 C C . SER A 1 185 ? -37.157 -18.301 -17.234 1.00 14.50 185 SER A C 1
ATOM 1385 O O . SER A 1 185 ? -37.295 -17.259 -16.576 1.00 14.29 185 SER A O 1
ATOM 1388 N N . GLY A 1 186 ? -37.606 -18.456 -18.484 1.00 14.84 186 GLY A N 1
ATOM 1389 C CA . GLY A 1 186 ? -38.386 -17.415 -19.104 1.00 17.95 186 GLY A CA 1
ATOM 1390 C C . GLY A 1 186 ? -37.600 -16.131 -19.120 1.00 16.10 186 GLY A C 1
ATOM 1391 O O . GLY A 1 186 ? -36.387 -16.106 -19.449 1.00 16.39 186 GLY A O 1
ATOM 1392 N N . PRO A 1 187 ? -38.257 -15.022 -18.799 1.00 18.57 187 PRO A N 1
ATOM 1393 C CA . PRO A 1 187 ? -37.552 -13.738 -18.796 1.00 19.24 187 PRO A CA 1
ATOM 1394 C C . PRO A 1 187 ? -36.403 -13.701 -17.856 1.00 20.75 187 PRO A C 1
ATOM 1395 O O . PRO A 1 187 ? -35.487 -12.905 -18.070 1.00 18.74 187 PRO A O 1
ATOM 1399 N N . ASN A 1 188 ? -36.355 -14.572 -16.833 1.00 21.55 188 ASN A N 1
ATOM 1400 C CA . ASN A 1 188 ? -35.154 -14.578 -16.009 1.00 20.14 188 ASN A CA 1
ATOM 1401 C C . ASN A 1 188 ? -33.921 -15.037 -16.765 1.00 17.82 188 ASN A C 1
ATOM 1402 O O . ASN A 1 188 ? -32.803 -14.720 -16.346 1.00 19.39 188 ASN A O 1
ATOM 1407 N N . GLY A 1 189 ? -34.102 -15.743 -17.883 1.00 17.51 189 GLY A N 1
ATOM 1408 C CA . GLY A 1 189 ? -32.974 -16.128 -18.726 1.00 18.48 189 GLY A CA 1
ATOM 1409 C C . GLY A 1 189 ? -32.326 -14.983 -19.445 1.00 16.73 189 GLY A C 1
ATOM 1410 O O . GLY A 1 189 ? -31.264 -15.183 -20.026 1.00 19.46 189 GLY A O 1
ATOM 1411 N N . ALA A 1 190 ? -32.942 -13.803 -19.443 1.00 17.85 190 ALA A N 1
ATOM 1412 C CA . ALA A 1 190 ? -32.289 -12.641 -20.034 1.00 23.37 190 ALA A CA 1
ATOM 1413 C C . ALA A 1 190 ? -31.424 -11.888 -19.029 1.00 34.99 190 ALA A C 1
ATOM 1414 O O . ALA A 1 190 ? -30.517 -11.161 -19.442 1.00 38.77 190 ALA A O 1
ATOM 1416 N N . LYS A 1 191 ? -31.663 -12.076 -17.726 1.00 33.30 191 LYS A N 1
ATOM 1417 C CA . LYS A 1 191 ? -31.081 -11.192 -16.707 1.00 38.22 191 LYS A CA 1
ATOM 1418 C C . LYS A 1 191 ? -29.574 -11.433 -16.569 1.00 41.94 191 LYS A C 1
ATOM 1419 O O . LYS A 1 191 ? -29.128 -12.582 -16.569 1.00 46.92 191 LYS A O 1
ATOM 1425 N N . PRO A 1 192 ? -28.758 -10.365 -16.466 1.00 47.31 192 PRO A N 1
ATOM 1426 C CA . PRO A 1 192 ? -27.335 -10.560 -16.138 1.00 49.85 192 PRO A CA 1
ATOM 1427 C C . PRO A 1 192 ? -27.138 -11.130 -14.740 1.00 51.06 192 PRO A C 1
ATOM 1428 O O . PRO A 1 192 ? -26.439 -12.141 -14.578 1.00 51.41 192 PRO A O 1
ATOM 1432 N N . HIS A 1 193 ? -27.735 -10.487 -13.730 1.00 50.47 193 HIS A N 1
ATOM 1433 C CA . HIS A 1 193 ? -27.719 -11.008 -12.356 1.00 52.29 193 HIS A CA 1
ATOM 1434 C C . HIS A 1 193 ? -28.934 -11.899 -12.108 1.00 58.90 193 HIS A C 1
ATOM 1435 O O . HIS A 1 193 ? -29.944 -11.428 -11.575 1.00 65.85 193 HIS A O 1
ATOM 1442 N N . HIS A 1 195 ? -29.699 -15.460 -10.387 1.00 23.04 195 HIS A N 1
ATOM 1443 C CA . HIS A 1 195 ? -29.380 -16.765 -9.851 1.00 25.02 195 HIS A CA 1
ATOM 1444 C C . HIS A 1 195 ? -30.564 -17.746 -9.963 1.00 25.93 195 HIS A C 1
ATOM 1445 O O . HIS A 1 195 ? -30.987 -18.056 -11.115 1.00 26.62 195 HIS A O 1
ATOM 1452 N N . ALA A 1 196 ? -31.008 -18.353 -8.868 1.00 18.40 196 ALA A N 1
ATOM 1453 C CA . ALA A 1 196 ? -32.200 -19.219 -8.898 1.00 14.73 196 ALA A CA 1
ATOM 1454 C C . ALA A 1 196 ? -33.225 -18.583 -7.981 1.00 15.89 196 ALA A C 1
ATOM 1455 O O . ALA A 1 196 ? -33.019 -18.529 -6.758 1.00 17.73 196 ALA A O 1
ATOM 1457 N N . SER A 1 197 ? -34.325 -18.079 -8.558 1.00 13.08 197 SER A N 1
ATOM 1458 C CA . SER A 1 197 ? -35.340 -17.400 -7.760 1.00 14.58 197 SER A CA 1
ATOM 1459 C C . SER A 1 197 ? -36.488 -18.349 -7.410 1.00 12.77 197 SER A C 1
ATOM 1460 O O . SER A 1 197 ? -36.476 -19.532 -7.744 1.00 13.13 197 SER A O 1
ATOM 1463 N N . LYS A 1 198 ? -37.522 -17.804 -6.747 1.00 13.31 198 LYS A N 1
ATOM 1464 C CA . LYS A 1 198 ? -38.715 -18.601 -6.479 1.00 14.04 198 LYS A CA 1
ATOM 1465 C C . LYS A 1 198 ? -39.667 -18.684 -7.688 1.00 15.52 198 LYS A C 1
ATOM 1466 O O . LYS A 1 198 ? -40.743 -19.322 -7.598 1.00 17.74 198 LYS A O 1
ATOM 1472 N N . ARG A 1 199 ? -39.307 -18.068 -8.822 1.00 15.12 199 ARG A N 1
ATOM 1473 C CA . ARG A 1 199 ? -40.190 -18.089 -9.984 1.00 16.57 199 ARG A CA 1
ATOM 1474 C C . ARG A 1 199 ? -40.524 -19.533 -10.377 1.00 17.74 199 ARG A C 1
ATOM 1475 O O . ARG A 1 199 ? -39.632 -20.407 -10.453 1.00 16.41 199 ARG A O 1
ATOM 1483 N N . VAL A 1 200 ? -41.793 -19.745 -10.732 1.00 15.39 200 VAL A N 1
ATOM 1484 C CA . VAL A 1 200 ? -42.313 -21.010 -11.227 1.00 14.70 200 VAL A CA 1
ATOM 1485 C C . VAL A 1 200 ? -42.086 -21.067 -12.726 1.00 17.31 200 VAL A C 1
ATOM 1486 O O . VAL A 1 200 ? -42.455 -20.138 -13.456 1.00 17.98 200 VAL A O 1
ATOM 1490 N N . ILE A 1 201 ? -41.467 -22.160 -13.155 1.00 15.94 201 ILE A N 1
ATOM 1491 C CA . ILE A 1 201 ? -41.234 -22.423 -14.578 1.00 15.33 201 ILE A CA 1
ATOM 1492 C C . ILE A 1 201 ? -42.558 -22.632 -15.290 1.00 16.81 201 ILE A C 1
ATOM 1493 O O . ILE A 1 201 ? -43.459 -23.329 -14.786 1.00 17.68 201 ILE A O 1
ATOM 1498 N N . GLU A 1 202 ? -42.708 -22.013 -16.484 1.00 15.92 202 GLU A N 1
ATOM 1499 C CA . GLU A 1 202 ? -43.977 -22.035 -17.211 1.00 20.06 202 GLU A CA 1
ATOM 1500 C C . GLU A 1 202 ? -43.833 -22.841 -18.491 1.00 21.16 202 GLU A C 1
ATOM 1501 O O . GLU A 1 202 ? -42.779 -22.830 -19.123 1.00 18.90 202 GLU A O 1
ATOM 1507 N N . ASP A 1 203 ? -44.889 -23.551 -18.876 1.00 20.76 203 ASP A N 1
ATOM 1508 C CA . ASP A 1 203 ? -44.922 -24.182 -20.195 1.00 20.37 203 ASP A CA 1
ATOM 1509 C C . ASP A 1 203 ? -44.562 -23.156 -21.265 1.00 19.69 203 ASP A C 1
ATOM 1510 O O . ASP A 1 203 ? -45.115 -22.049 -21.284 1.00 21.78 203 ASP A O 1
ATOM 1515 N N . GLY A 1 204 ? -43.637 -23.524 -22.173 1.00 20.05 204 GLY A N 1
ATOM 1516 C CA . GLY A 1 204 ? -43.143 -22.611 -23.161 1.00 18.35 204 GLY A CA 1
ATOM 1517 C C . GLY A 1 204 ? -41.797 -21.996 -22.817 1.00 21.69 204 GLY A C 1
ATOM 1518 O O . GLY A 1 204 ? -41.112 -21.503 -23.705 1.00 21.06 204 GLY A O 1
ATOM 1519 N N . ASP A 1 205 ? -41.391 -22.028 -21.549 1.00 16.09 205 ASP A N 1
ATOM 1520 C CA . ASP A 1 205 ? -40.127 -21.432 -21.161 1.00 13.71 205 ASP A CA 1
ATOM 1521 C C . ASP A 1 205 ? -38.918 -22.258 -21.600 1.00 14.69 205 ASP A C 1
ATOM 1522 O O . ASP A 1 205 ? -38.941 -23.494 -21.562 1.00 18.48 205 ASP A O 1
ATOM 1527 N N . LEU A 1 206 ? -37.822 -21.550 -21.911 1.00 14.96 206 LEU A N 1
ATOM 1528 C CA . LEU A 1 206 ? -36.485 -22.129 -21.811 1.00 13.67 206 LEU A CA 1
ATOM 1529 C C . LEU A 1 206 ? -35.990 -21.944 -20.365 1.00 13.92 206 LEU A C 1
ATOM 1530 O O . LEU A 1 206 ? -36.383 -20.997 -19.661 1.00 14.69 206 LEU A O 1
ATOM 1535 N N . VAL A 1 207 ? -35.111 -22.846 -19.936 1.00 12.83 207 VAL A N 1
ATOM 1536 C CA . VAL A 1 207 ? -34.552 -22.815 -18.570 1.00 12.39 207 VAL A CA 1
ATOM 1537 C C . VAL A 1 207 ? -33.061 -22.982 -18.738 1.00 11.15 207 VAL A C 1
ATOM 1538 O O . VAL A 1 207 ? -32.630 -23.969 -19.352 1.00 11.95 207 VAL A O 1
ATOM 1542 N N . THR A 1 208 ? -32.276 -22.037 -18.197 1.00 12.71 208 THR A N 1
ATOM 1543 C CA . THR A 1 208 ? -30.826 -22.091 -18.278 1.00 11.56 208 THR A CA 1
ATOM 1544 C C . THR A 1 208 ? -30.277 -22.527 -16.924 1.00 10.97 208 THR A C 1
ATOM 1545 O O . THR A 1 208 ? -30.611 -21.921 -15.886 1.00 12.49 208 THR A O 1
ATOM 1549 N N . ILE A 1 209 ? -29.446 -23.574 -16.937 1.00 11.16 209 ILE A N 1
ATOM 1550 C CA . ILE A 1 209 ? -28.899 -24.161 -15.695 1.00 9.74 209 ILE A CA 1
ATOM 1551 C C . ILE A 1 209 ? -27.389 -23.980 -15.777 1.00 11.15 209 ILE A C 1
ATOM 1552 O O . ILE A 1 209 ? -26.753 -24.590 -16.645 1.00 11.88 209 ILE A O 1
ATOM 1557 N N . ASP A 1 210 ? -26.830 -23.102 -14.920 1.00 10.36 210 ASP A N 1
ATOM 1558 C CA . ASP A 1 210 ? -25.382 -22.820 -14.901 1.00 9.19 210 ASP A CA 1
ATOM 1559 C C . ASP A 1 210 ? -24.843 -23.363 -13.599 1.00 9.68 210 ASP A C 1
ATOM 1560 O O . ASP A 1 210 ? -25.243 -22.893 -12.527 1.00 11.60 210 ASP A O 1
ATOM 1565 N N . MET A 1 211 ? -24.020 -24.422 -13.660 1.00 11.68 211 MET A N 1
ATOM 1566 C CA . MET A 1 211 ? -23.603 -25.096 -12.422 1.00 10.58 211 MET A CA 1
ATOM 1567 C C . MET A 1 211 ? -22.201 -25.680 -12.557 1.00 11.45 211 MET A C 1
ATOM 1568 O O . MET A 1 211 ? -21.718 -25.976 -13.649 1.00 10.43 211 MET A O 1
ATOM 1573 N N . GLY A 1 212 ? -21.574 -25.931 -11.403 1.00 10.68 212 GLY A N 1
ATOM 1574 C CA . GLY A 1 212 ? -20.304 -26.627 -11.384 1.00 9.81 212 GLY A CA 1
ATOM 1575 C C . GLY A 1 212 ? -20.161 -27.330 -10.056 1.00 10.53 212 GLY A C 1
ATOM 1576 O O . GLY A 1 212 ? -20.848 -26.998 -9.084 1.00 10.45 212 GLY A O 1
ATOM 1577 N N . ALA A 1 213 ? -19.270 -28.333 -10.031 1.00 9.53 213 ALA A N 1
ATOM 1578 C CA . ALA A 1 213 ? -18.955 -28.986 -8.767 1.00 10.83 213 ALA A CA 1
ATOM 1579 C C . ALA A 1 213 ? -17.539 -28.629 -8.358 1.00 12.49 213 ALA A C 1
ATOM 1580 O O . ALA A 1 213 ? -16.654 -28.560 -9.204 1.00 10.45 213 ALA A O 1
ATOM 1582 N N . ARG A 1 214 ? -17.322 -28.425 -7.044 1.00 11.38 214 ARG A N 1
ATOM 1583 C CA . ARG A 1 214 ? -15.986 -28.378 -6.467 1.00 8.70 214 ARG A CA 1
ATOM 1584 C C . ARG A 1 214 ? -15.774 -29.701 -5.737 1.00 11.96 214 ARG A C 1
ATOM 1585 O O . ARG A 1 214 ? -16.599 -30.097 -4.893 1.00 13.95 214 ARG A O 1
ATOM 1593 N N . LEU A 1 215 ? -14.681 -30.375 -6.080 1.00 12.59 215 LEU A N 1
ATOM 1594 C CA . LEU A 1 215 ? -14.401 -31.693 -5.512 1.00 13.45 215 LEU A CA 1
ATOM 1595 C C . LEU A 1 215 ? -12.893 -31.839 -5.367 1.00 11.36 215 LEU A C 1
ATOM 1596 O O . LEU A 1 215 ? -12.136 -31.600 -6.301 1.00 13.76 215 LEU A O 1
ATOM 1601 N N . GLY A 1 216 ? -12.440 -32.177 -4.159 1.00 14.59 216 GLY A N 1
ATOM 1602 C CA . GLY A 1 216 ? -10.988 -32.248 -4.008 1.00 19.89 216 GLY A CA 1
ATOM 1603 C C . GLY A 1 216 ? -10.206 -30.972 -4.285 1.00 15.15 216 GLY A C 1
ATOM 1604 O O . GLY A 1 216 ? -9.031 -31.043 -4.716 1.00 18.20 216 GLY A O 1
ATOM 1605 N N . GLY A 1 217 ? -10.814 -29.807 -4.055 1.00 14.17 217 GLY A N 1
ATOM 1606 C CA . GLY A 1 217 ? -10.201 -28.522 -4.320 1.00 12.48 217 GLY A CA 1
ATOM 1607 C C . GLY A 1 217 ? -10.222 -28.053 -5.778 1.00 12.02 217 GLY A C 1
ATOM 1608 O O . GLY A 1 217 ? -9.869 -26.898 -6.048 1.00 14.92 217 GLY A O 1
ATOM 1609 N N . TYR A 1 218 ? -10.708 -28.886 -6.711 1.00 12.68 218 TYR A N 1
ATOM 1610 C CA . TYR A 1 218 ? -10.759 -28.507 -8.122 1.00 11.57 218 TYR A CA 1
ATOM 1611 C C . TYR A 1 218 ? -12.194 -28.327 -8.589 1.00 11.84 218 TYR A C 1
ATOM 1612 O O . TYR A 1 218 ? -13.120 -28.960 -8.081 1.00 11.99 218 TYR A O 1
ATOM 1621 N N . ASN A 1 219 ? -12.372 -27.440 -9.554 1.00 8.62 219 ASN A N 1
ATOM 1622 C CA . ASN A 1 219 ? -13.702 -27.019 -9.992 1.00 9.27 219 ASN A CA 1
ATOM 1623 C C . ASN A 1 219 ? -14.072 -27.534 -11.364 1.00 8.91 219 ASN A C 1
ATOM 1624 O O . ASN A 1 219 ? -13.230 -27.890 -12.190 1.00 11.92 219 ASN A O 1
ATOM 1629 N N . SER A 1 220 ? -15.368 -27.515 -11.612 1.00 8.55 220 SER A N 1
ATOM 1630 C CA . SER A 1 220 ? -15.881 -27.738 -12.964 1.00 9.18 220 SER A CA 1
ATOM 1631 C C . SER A 1 220 ? -16.881 -26.649 -13.259 1.00 9.23 220 SER A C 1
ATOM 1632 O O . SER A 1 220 ? -17.223 -25.839 -12.392 1.00 10.88 220 SER A O 1
ATOM 1635 N N . ASP A 1 221 ? -17.391 -26.622 -14.496 1.00 9.05 221 ASP A N 1
ATOM 1636 C CA . ASP A 1 221 ? -18.287 -25.543 -14.911 1.00 7.96 221 ASP A CA 1
ATOM 1637 C C . ASP A 1 221 ? -18.963 -25.927 -16.227 1.00 10.39 221 ASP A C 1
ATOM 1638 O O . ASP A 1 221 ? -18.257 -26.224 -17.194 1.00 11.80 221 ASP A O 1
ATOM 1643 N N . MET A 1 222 ? -20.309 -25.951 -16.256 1.00 9.57 222 MET A N 1
ATOM 1644 C CA . MET A 1 222 ? -21.014 -26.123 -17.528 1.00 9.11 222 MET A CA 1
ATOM 1645 C C . MET A 1 222 ? -22.275 -25.265 -17.490 1.00 10.42 222 MET A C 1
ATOM 1646 O O . MET A 1 222 ? -22.681 -24.749 -16.427 1.00 10.89 222 MET A O 1
ATOM 1651 N N . THR A 1 223 ? -22.907 -25.092 -18.647 1.00 10.31 223 THR A N 1
ATOM 1652 C CA . THR A 1 223 ? -24.221 -24.465 -18.677 1.00 10.75 223 THR A CA 1
ATOM 1653 C C . THR A 1 223 ? -25.047 -25.175 -19.729 1.00 12.81 223 THR A C 1
ATOM 1654 O O . THR A 1 223 ? -24.545 -25.548 -20.813 1.00 11.34 223 THR A O 1
ATOM 1658 N N . ARG A 1 224 ? -26.320 -25.357 -19.423 1.00 11.45 224 ARG A N 1
ATOM 1659 C CA . ARG A 1 224 ? -27.228 -26.003 -20.361 1.00 11.58 224 ARG A CA 1
ATOM 1660 C C . ARG A 1 224 ? -28.458 -25.155 -20.406 1.00 12.82 224 ARG A C 1
ATOM 1661 O O . ARG A 1 224 ? -28.851 -24.580 -19.394 1.00 12.84 224 ARG A O 1
ATOM 1669 N N . THR A 1 225 ? -29.128 -25.125 -21.557 1.00 11.10 225 THR A N 1
ATOM 1670 C CA . THR A 1 225 ? -30.493 -24.621 -21.618 1.00 13.08 225 THR A CA 1
ATOM 1671 C C . THR A 1 225 ? -31.400 -25.710 -22.170 1.00 16.04 225 THR A C 1
ATOM 1672 O O . THR A 1 225 ? -31.007 -26.454 -23.070 1.00 12.78 225 THR A O 1
ATOM 1676 N N . VAL A 1 226 ? -32.603 -25.831 -21.612 1.00 14.04 226 VAL A N 1
ATOM 1677 C CA . VAL A 1 226 ? -33.567 -26.851 -22.000 1.00 13.10 226 VAL A CA 1
ATOM 1678 C C . VAL A 1 226 ? -34.922 -26.176 -22.184 1.00 15.02 226 VAL A C 1
ATOM 1679 O O . VAL A 1 226 ? -35.175 -25.084 -21.673 1.00 14.09 226 VAL A O 1
ATOM 1683 N N . ALA A 1 227 ? -35.761 -26.806 -22.979 1.00 16.92 227 ALA A N 1
ATOM 1684 C CA . ALA A 1 227 ? -37.120 -26.332 -23.185 1.00 16.67 227 ALA A CA 1
ATOM 1685 C C . ALA A 1 227 ? -38.080 -27.096 -22.283 1.00 15.41 227 ALA A C 1
ATOM 1686 O O . ALA A 1 227 ? -37.968 -28.313 -22.107 1.00 17.18 227 ALA A O 1
ATOM 1688 N N . VAL A 1 228 ? -39.032 -26.366 -21.740 1.00 14.93 228 VAL A N 1
ATOM 1689 C CA . VAL A 1 228 ? -40.225 -26.931 -21.134 1.00 14.51 228 VAL A CA 1
ATOM 1690 C C . VAL A 1 228 ? -41.374 -26.719 -22.114 1.00 18.94 228 VAL A C 1
ATOM 1691 O O . VAL A 1 228 ? -41.800 -25.580 -22.349 1.00 20.92 228 VAL A O 1
ATOM 1695 N N . GLY A 1 229 ? -41.852 -27.801 -22.726 1.00 18.12 229 GLY A N 1
ATOM 1696 C CA . GLY A 1 229 ? -42.870 -27.527 -23.729 1.00 22.97 229 GLY A CA 1
ATOM 1697 C C . GLY A 1 229 ? -42.258 -26.918 -24.982 1.00 20.78 229 GLY A C 1
ATOM 1698 O O . GLY A 1 229 ? -41.058 -27.058 -25.256 1.00 21.88 229 GLY A O 1
ATOM 1699 N N . THR A 1 230 ? -43.077 -26.175 -25.732 1.00 23.31 230 THR A N 1
ATOM 1700 C CA . THR A 1 230 ? -42.623 -25.665 -27.009 1.00 20.79 230 THR A CA 1
ATOM 1701 C C . THR A 1 230 ? -42.319 -24.194 -26.883 1.00 18.54 230 THR A C 1
ATOM 1702 O O . THR A 1 230 ? -43.211 -23.417 -26.529 1.00 21.55 230 THR A O 1
ATOM 1706 N N . PRO A 1 231 ? -41.085 -23.782 -27.095 1.00 18.27 231 PRO A N 1
ATOM 1707 C CA . PRO A 1 231 ? -40.737 -22.363 -27.004 1.00 18.38 231 PRO A CA 1
ATOM 1708 C C . PRO A 1 231 ? -41.288 -21.592 -28.188 1.00 21.09 231 PRO A C 1
ATOM 1709 O O . PRO A 1 231 ? -41.664 -22.163 -29.220 1.00 21.60 231 PRO A O 1
ATOM 1713 N N . SER A 1 232 ? -41.267 -20.262 -28.050 1.00 19.86 232 SER A N 1
ATOM 1714 C CA . SER A 1 232 ? -41.622 -19.443 -29.193 1.00 25.34 232 SER A CA 1
ATOM 1715 C C . SER A 1 232 ? -40.626 -19.686 -30.312 1.00 25.99 232 SER A C 1
ATOM 1716 O O . SER A 1 232 ? -39.499 -20.132 -30.089 1.00 22.99 232 SER A O 1
ATOM 1719 N N . ALA A 1 233 ? -41.076 -19.430 -31.545 1.00 24.40 233 ALA A N 1
ATOM 1720 C CA . ALA A 1 233 ? -40.152 -19.553 -32.661 1.00 26.38 233 ALA A CA 1
ATOM 1721 C C . ALA A 1 233 ? -38.928 -18.686 -32.443 1.00 20.80 233 ALA A C 1
ATOM 1722 O O . ALA A 1 233 ? -37.802 -19.073 -32.802 1.00 22.29 233 ALA A O 1
ATOM 1724 N N . GLU A 1 234 ? -39.130 -17.496 -31.877 1.00 22.29 234 GLU A N 1
ATOM 1725 C CA . GLU A 1 234 ? -38.028 -16.596 -31.605 1.00 18.82 234 GLU A CA 1
ATOM 1726 C C . GLU A 1 234 ? -37.019 -17.219 -30.626 1.00 20.96 234 GLU A C 1
ATOM 1727 O O . GLU A 1 234 ? -35.818 -17.207 -30.870 1.00 20.48 234 GLU A O 1
ATOM 1733 N N . MET A 1 235 ? -37.493 -17.723 -29.493 1.00 21.62 235 MET A N 1
ATOM 1734 C CA . MET A 1 235 ? -36.525 -18.260 -28.547 1.00 19.37 235 MET A CA 1
ATOM 1735 C C . MET A 1 235 ? -35.883 -19.529 -29.078 1.00 19.80 235 MET A C 1
ATOM 1736 O O . MET A 1 235 ? -34.753 -19.845 -28.685 1.00 19.42 235 MET A O 1
ATOM 1741 N N . LYS A 1 236 ? -36.577 -20.287 -29.929 1.00 18.97 236 LYS A N 1
ATOM 1742 C CA . LYS A 1 236 ? -35.908 -21.395 -30.618 1.00 18.81 236 LYS A CA 1
ATOM 1743 C C . LYS A 1 236 ? -34.770 -20.907 -31.513 1.00 20.16 236 LYS A C 1
ATOM 1744 O O . LYS A 1 236 ? -33.689 -21.518 -31.522 1.00 18.35 236 LYS A O 1
ATOM 1750 N N . ARG A 1 237 ? -34.974 -19.804 -32.254 1.00 21.86 237 ARG A N 1
ATOM 1751 C CA . ARG A 1 237 ? -33.880 -19.254 -33.068 1.00 20.98 237 ARG A CA 1
ATOM 1752 C C . ARG A 1 237 ? -32.690 -18.834 -32.213 1.00 24.38 237 ARG A C 1
ATOM 1753 O O . ARG A 1 237 ? -31.535 -19.012 -32.634 1.00 23.09 237 ARG A O 1
ATOM 1761 N N . VAL A 1 238 ? -32.949 -18.201 -31.055 1.00 20.50 238 VAL A N 1
ATOM 1762 C CA . VAL A 1 238 ? -31.876 -17.808 -30.147 1.00 17.05 238 VAL A CA 1
ATOM 1763 C C . VAL A 1 238 ? -31.109 -19.033 -29.689 1.00 18.70 238 VAL A C 1
ATOM 1764 O O . VAL A 1 238 ? -29.868 -19.028 -29.667 1.00 17.32 238 VAL A O 1
ATOM 1768 N N . TYR A 1 239 ? -31.836 -20.067 -29.236 1.00 16.26 239 TYR A N 1
ATOM 1769 C CA . TYR A 1 239 ? -31.170 -21.284 -28.738 1.00 12.21 239 TYR A CA 1
ATOM 1770 C C . TYR A 1 239 ? -30.288 -21.900 -29.831 1.00 14.64 239 TYR A C 1
ATOM 1771 O O . TYR A 1 239 ? -29.123 -22.273 -29.582 1.00 15.38 239 TYR A O 1
ATOM 1780 N N . ASP A 1 240 ? -30.846 -22.044 -31.028 1.00 16.28 240 ASP A N 1
ATOM 1781 C CA . ASP A 1 240 ? -30.119 -22.727 -32.084 1.00 16.66 240 ASP A CA 1
ATOM 1782 C C . ASP A 1 240 ? -28.885 -21.929 -32.482 1.00 16.68 240 ASP A C 1
ATOM 1783 O O . ASP A 1 240 ? -27.834 -22.507 -32.808 1.00 16.22 240 ASP A O 1
ATOM 1788 N N . ALA A 1 241 ? -28.996 -20.600 -32.463 1.00 14.79 241 ALA A N 1
ATOM 1789 C CA . ALA A 1 241 ? -27.834 -19.764 -32.764 1.00 16.41 241 ALA A CA 1
ATOM 1790 C C . ALA A 1 241 ? -26.771 -19.898 -31.696 1.00 18.31 241 ALA A C 1
ATOM 1791 O O . ALA A 1 241 ? -25.569 -19.901 -32.002 1.00 14.30 241 ALA A O 1
ATOM 1793 N N . VAL A 1 242 ? -27.186 -19.932 -30.427 1.00 14.25 242 VAL A N 1
ATOM 1794 C CA . VAL A 1 242 ? -26.188 -20.019 -29.373 1.00 13.99 242 VAL A CA 1
ATOM 1795 C C . VAL A 1 242 ? -25.495 -21.364 -29.418 1.00 11.63 242 VAL A C 1
ATOM 1796 O O . VAL A 1 242 ? -24.286 -21.445 -29.209 1.00 12.04 242 VAL A O 1
ATOM 1800 N N . LEU A 1 243 ? -26.239 -22.445 -29.682 1.00 11.55 243 LEU A N 1
ATOM 1801 C CA . LEU A 1 243 ? -25.615 -23.758 -29.804 1.00 10.39 243 LEU A CA 1
ATOM 1802 C C . LEU A 1 243 ? -24.665 -23.804 -30.985 1.00 12.01 243 LEU A C 1
ATOM 1803 O O . LEU A 1 243 ? -23.546 -24.316 -30.870 1.00 12.89 243 LEU A O 1
ATOM 1808 N N . GLU A 1 244 ? -25.086 -23.217 -32.122 1.00 12.80 244 GLU A N 1
ATOM 1809 C CA . GLU A 1 244 ? -24.207 -23.103 -33.287 1.00 13.57 244 GLU A CA 1
ATOM 1810 C C . GLU A 1 244 ? -22.918 -22.387 -32.906 1.00 12.21 244 GLU A C 1
ATOM 1811 O O . GLU A 1 244 ? -21.808 -22.800 -33.305 1.00 11.36 244 GLU A O 1
ATOM 1817 N N . ALA A 1 245 ? -23.038 -21.275 -32.175 1.00 11.50 245 ALA A N 1
ATOM 1818 C CA . ALA A 1 245 ? -21.849 -20.523 -31.821 1.00 12.22 245 ALA A CA 1
ATOM 1819 C C . ALA A 1 245 ? -20.924 -21.326 -30.902 1.00 11.44 245 ALA A C 1
ATOM 1820 O O . ALA A 1 245 ? -19.694 -21.244 -31.021 1.00 10.93 245 ALA A O 1
ATOM 1822 N N . GLU A 1 246 ? -21.511 -22.024 -29.924 1.00 10.25 246 GLU A N 1
ATOM 1823 C CA . GLU A 1 246 ? -20.722 -22.785 -28.952 1.00 10.86 246 GLU A CA 1
ATOM 1824 C C . GLU A 1 246 ? -19.946 -23.907 -29.657 1.00 12.79 246 GLU A C 1
ATOM 1825 O O . GLU A 1 246 ? -18.749 -24.107 -29.426 1.00 11.41 246 GLU A O 1
ATOM 1831 N N . GLU A 1 247 ? -20.622 -24.630 -30.562 1.00 13.41 247 GLU A N 1
ATOM 1832 C CA . GLU A 1 247 ? -19.944 -25.761 -31.184 1.00 13.73 247 GLU A CA 1
ATOM 1833 C C . GLU A 1 247 ? -18.903 -25.283 -32.176 1.00 12.61 247 GLU A C 1
ATOM 1834 O O . GLU A 1 247 ? -17.842 -25.926 -32.320 1.00 12.45 247 GLU A O 1
ATOM 1840 N N . ALA A 1 248 ? -19.137 -24.130 -32.794 1.00 10.75 248 ALA A N 1
ATOM 1841 C CA . ALA A 1 248 ? -18.145 -23.599 -33.711 1.00 11.11 248 ALA A CA 1
ATOM 1842 C C . ALA A 1 248 ? -16.912 -23.116 -32.972 1.00 12.09 248 ALA A C 1
ATOM 1843 O O . ALA A 1 248 ? -15.780 -23.445 -33.347 1.00 11.49 248 ALA A O 1
ATOM 1845 N N . ALA A 1 249 ? -17.107 -22.398 -31.862 1.00 11.51 249 ALA A N 1
ATOM 1846 C CA . ALA A 1 249 ? -15.933 -21.941 -31.143 1.00 11.09 249 ALA A CA 1
ATOM 1847 C C . ALA A 1 249 ? -15.138 -23.111 -30.567 1.00 9.61 249 ALA A C 1
ATOM 1848 O O . ALA A 1 249 ? -13.901 -23.072 -30.554 1.00 10.52 249 ALA A O 1
ATOM 1850 N N . ILE A 1 250 ? -15.825 -24.111 -29.999 1.00 9.51 250 ILE A N 1
ATOM 1851 C CA . ILE A 1 250 ? -15.119 -25.290 -29.490 1.00 9.41 250 ILE A CA 1
ATOM 1852 C C . ILE A 1 250 ? -14.261 -25.931 -30.576 1.00 9.64 250 ILE A C 1
ATOM 1853 O O . ILE A 1 250 ? -13.083 -26.276 -30.341 1.00 10.49 250 ILE A O 1
ATOM 1858 N N . ALA A 1 251 ? -14.812 -26.036 -31.777 1.00 9.88 251 ALA A N 1
ATOM 1859 C CA . ALA A 1 251 ? -14.102 -26.739 -32.837 1.00 10.14 251 ALA A CA 1
ATOM 1860 C C . ALA A 1 251 ? -12.844 -26.019 -33.320 1.00 11.83 251 ALA A C 1
ATOM 1861 O O . ALA A 1 251 ? -12.016 -26.639 -34.021 1.00 11.20 251 ALA A O 1
ATOM 1863 N N . ALA A 1 252 ? -12.655 -24.752 -32.975 1.00 10.40 252 ALA A N 1
ATOM 1864 C CA . ALA A 1 252 ? -11.426 -24.020 -33.306 1.00 10.69 252 ALA A CA 1
ATOM 1865 C C . ALA A 1 252 ? -10.340 -24.107 -32.213 1.00 10.57 252 ALA A C 1
ATOM 1866 O O . ALA A 1 252 ? -9.259 -23.543 -32.397 1.00 12.42 252 ALA A O 1
ATOM 1868 N N . ILE A 1 253 ? -10.585 -24.801 -31.104 1.00 9.82 253 ILE A N 1
ATOM 1869 C CA . ILE A 1 253 ? -9.594 -24.865 -30.024 1.00 9.66 253 ILE A CA 1
ATOM 1870 C C . ILE A 1 253 ? -8.436 -25.784 -30.439 1.00 12.05 253 ILE A C 1
ATOM 1871 O O . ILE A 1 253 ? -8.641 -26.924 -30.886 1.00 13.52 253 ILE A O 1
ATOM 1876 N N . ARG A 1 254 ? -7.211 -25.307 -30.228 1.00 11.34 254 ARG A N 1
ATOM 1877 C CA . ARG A 1 254 ? -6.002 -26.065 -30.518 1.00 11.46 254 ARG A CA 1
ATOM 1878 C C . ARG A 1 254 ? -4.860 -25.277 -29.952 1.00 12.18 254 ARG A C 1
ATOM 1879 O O . ARG A 1 254 ? -5.001 -24.074 -29.736 1.00 13.65 254 ARG A O 1
ATOM 1887 N N . PRO A 1 255 ? -3.711 -25.906 -29.721 1.00 11.16 255 PRO A N 1
ATOM 1888 C CA . PRO A 1 255 ? -2.571 -25.113 -29.228 1.00 13.85 255 PRO A CA 1
ATOM 1889 C C . PRO A 1 255 ? -2.229 -24.042 -30.251 1.00 13.62 255 PRO A C 1
ATOM 1890 O O . PRO A 1 255 ? -2.192 -24.303 -31.460 1.00 16.77 255 PRO A O 1
ATOM 1894 N N . GLY A 1 256 ? -1.977 -22.821 -29.752 1.00 12.80 256 GLY A N 1
ATOM 1895 C CA . GLY A 1 256 ? -1.595 -21.719 -30.621 1.00 16.63 256 GLY A CA 1
ATOM 1896 C C . GLY A 1 256 ? -2.737 -20.826 -31.060 1.00 16.81 256 GLY A C 1
ATOM 1897 O O . GLY A 1 256 ? -2.481 -19.764 -31.649 1.00 16.86 256 GLY A O 1
ATOM 1898 N N . VAL A 1 257 ? -3.995 -21.239 -30.895 1.00 13.53 257 VAL A N 1
ATOM 1899 C CA . VAL A 1 257 ? -5.076 -20.344 -31.294 1.00 13.21 257 VAL A CA 1
ATOM 1900 C C . VAL A 1 257 ? -5.156 -19.198 -30.302 1.00 12.86 257 VAL A C 1
ATOM 1901 O O . VAL A 1 257 ? -4.980 -19.385 -29.091 1.00 13.73 257 VAL A O 1
ATOM 1905 N N . ARG A 1 258 ? -5.408 -17.993 -30.808 1.00 13.23 258 ARG A N 1
ATOM 1906 C CA . ARG A 1 258 ? -5.539 -16.852 -29.904 1.00 12.22 258 ARG A CA 1
ATOM 1907 C C . ARG A 1 258 ? -6.918 -16.835 -29.276 1.00 13.70 258 ARG A C 1
ATOM 1908 O O . ARG A 1 258 ? -7.925 -16.962 -29.968 1.00 13.63 258 ARG A O 1
ATOM 1916 N N . ALA A 1 259 ? -6.969 -16.655 -27.949 1.00 11.77 259 ALA A N 1
ATOM 1917 C CA . ALA A 1 259 ? -8.243 -16.536 -27.223 1.00 9.64 259 ALA A CA 1
ATOM 1918 C C . ALA A 1 259 ? -9.133 -15.473 -27.856 1.00 12.68 259 ALA A C 1
ATOM 1919 O O . ALA A 1 259 ? -10.364 -15.657 -27.950 1.00 11.33 259 ALA A O 1
ATOM 1921 N N . ALA A 1 260 ? -8.545 -14.342 -28.274 1.00 13.93 260 ALA A N 1
ATOM 1922 C CA . ALA A 1 260 ? -9.369 -13.269 -28.852 1.00 11.76 260 ALA A CA 1
ATOM 1923 C C . ALA A 1 260 ? -9.982 -13.684 -30.187 1.00 13.51 260 ALA A C 1
ATOM 1924 O O . ALA A 1 260 ? -11.048 -13.213 -30.541 1.00 14.02 260 ALA A O 1
ATOM 1926 N N . ASP A 1 261 ? -9.308 -14.558 -30.913 1.00 13.18 261 ASP A N 1
ATOM 1927 C CA . ASP A 1 261 ? -9.849 -14.995 -32.192 1.00 11.83 261 ASP A CA 1
ATOM 1928 C C . ASP A 1 261 ? -11.008 -15.972 -31.973 1.00 11.86 261 ASP A C 1
ATOM 1929 O O . ASP A 1 261 ? -11.920 -16.022 -32.803 1.00 12.03 261 ASP A O 1
ATOM 1934 N N . LEU A 1 262 ? -10.980 -16.761 -30.882 1.00 13.17 262 LEU A N 1
ATOM 1935 C CA . LEU A 1 262 ? -12.161 -17.541 -30.544 1.00 10.61 262 LEU A CA 1
ATOM 1936 C C . LEU A 1 262 ? -13.316 -16.623 -30.228 1.00 11.50 262 LEU A C 1
ATOM 1937 O O . LEU A 1 262 ? -14.443 -16.857 -30.649 1.00 12.27 262 LEU A O 1
ATOM 1942 N N . ASP A 1 263 ? -13.069 -15.589 -29.409 1.00 10.32 263 ASP A N 1
ATOM 1943 C CA . ASP A 1 263 ? -14.145 -14.632 -29.178 1.00 9.96 263 ASP A CA 1
ATOM 1944 C C . ASP A 1 263 ? -14.706 -14.040 -30.477 1.00 13.68 263 ASP A C 1
ATOM 1945 O O . ASP A 1 263 ? -15.930 -13.954 -30.632 1.00 14.01 263 ASP A O 1
ATOM 1950 N N . LYS A 1 264 ? -13.840 -13.646 -31.414 1.00 11.85 264 LYS A N 1
ATOM 1951 C CA . LYS A 1 264 ? -14.314 -13.063 -32.656 1.00 11.02 264 LYS A CA 1
ATOM 1952 C C . LYS A 1 264 ? -15.172 -14.055 -33.445 1.00 12.58 264 LYS A C 1
ATOM 1953 O O . LYS A 1 264 ? -16.199 -13.695 -34.022 1.00 14.50 264 LYS A O 1
ATOM 1959 N N . LEU A 1 265 ? -14.767 -15.328 -33.454 1.00 12.81 265 LEU A N 1
ATOM 1960 C CA . LEU A 1 265 ? -15.531 -16.320 -34.187 1.00 10.95 265 LEU A CA 1
ATOM 1961 C C . LEU A 1 265 ? -16.952 -16.397 -33.666 1.00 10.88 265 LEU A C 1
ATOM 1962 O O . LEU A 1 265 ? -17.909 -16.359 -34.459 1.00 14.05 265 LEU A O 1
ATOM 1967 N N . ALA A 1 266 ? -17.125 -16.366 -32.341 1.00 11.23 266 ALA A N 1
ATOM 1968 C CA . ALA A 1 266 ? -18.465 -16.462 -31.801 1.00 11.95 266 ALA A CA 1
ATOM 1969 C C . ALA A 1 266 ? -19.243 -15.176 -32.012 1.00 13.03 266 ALA A C 1
ATOM 1970 O O . ALA A 1 266 ? -20.440 -15.213 -32.307 1.00 13.45 266 ALA A O 1
ATOM 1972 N N . ARG A 1 267 ? -18.601 -14.020 -31.876 1.00 15.02 267 ARG A N 1
ATOM 1973 C CA . ARG A 1 267 ? -19.392 -12.796 -32.087 1.00 15.70 267 ARG A CA 1
ATOM 1974 C C . ARG A 1 267 ? -19.800 -12.628 -33.530 1.00 15.26 267 ARG A C 1
ATOM 1975 O O . ARG A 1 267 ? -20.945 -12.221 -33.797 1.00 15.58 267 ARG A O 1
ATOM 1983 N N . ASP A 1 268 ? -18.922 -12.995 -34.476 1.00 13.39 268 ASP A N 1
ATOM 1984 C CA . ASP A 1 268 ? -19.308 -12.922 -35.876 1.00 12.24 268 ASP A CA 1
ATOM 1985 C C . ASP A 1 268 ? -20.486 -13.853 -36.188 1.00 12.26 268 ASP A C 1
ATOM 1986 O O . ASP A 1 268 ? -21.381 -13.496 -36.944 1.00 15.16 268 ASP A O 1
ATOM 1991 N N . LEU A 1 269 ? -20.472 -15.073 -35.610 1.00 12.43 269 LEU A N 1
ATOM 1992 C CA . LEU A 1 269 ? -21.561 -16.007 -35.860 1.00 13.99 269 LEU A CA 1
ATOM 1993 C C . LEU A 1 269 ? -22.888 -15.505 -35.291 1.00 12.98 269 LEU A C 1
ATOM 1994 O O . LEU A 1 269 ? -23.896 -15.488 -36.008 1.00 15.84 269 LEU A O 1
ATOM 1999 N N . LEU A 1 270 ? -22.873 -15.015 -34.061 1.00 14.37 270 LEU A N 1
ATOM 2000 C CA . LEU A 1 270 ? -24.093 -14.439 -33.498 1.00 17.90 270 LEU A CA 1
ATOM 2001 C C . LEU A 1 270 ? -24.581 -13.245 -34.320 1.00 19.25 270 LEU A C 1
ATOM 2002 O O . LEU A 1 270 ? -25.783 -13.105 -34.552 1.00 17.55 270 LEU A O 1
ATOM 2007 N N . THR A 1 271 ? -23.663 -12.401 -34.821 1.00 16.69 271 THR A N 1
ATOM 2008 C CA . THR A 1 271 ? -24.108 -11.289 -35.656 1.00 13.88 271 THR A CA 1
ATOM 2009 C C . THR A 1 271 ? -24.799 -11.786 -36.908 1.00 17.62 271 THR A C 1
ATOM 2010 O O . THR A 1 271 ? -25.827 -11.245 -37.323 1.00 18.59 271 THR A O 1
ATOM 2014 N N . ARG A 1 272 ? -24.229 -12.801 -37.554 1.00 17.58 272 ARG A N 1
ATOM 2015 C CA . ARG A 1 272 ? -24.814 -13.352 -38.767 1.00 16.22 272 ARG A CA 1
ATOM 2016 C C . ARG A 1 272 ? -26.221 -13.878 -38.532 1.00 17.18 272 ARG A C 1
ATOM 2017 O O . ARG A 1 272 ? -27.046 -13.889 -39.475 1.00 19.27 272 ARG A O 1
ATOM 2025 N N . HIS A 1 273 ? -26.498 -14.316 -37.301 1.00 19.28 273 HIS A N 1
ATOM 2026 C CA . HIS A 1 273 ? -27.784 -14.892 -36.958 1.00 19.62 273 HIS A CA 1
ATOM 2027 C C . HIS A 1 273 ? -28.677 -13.864 -36.250 1.00 22.45 273 HIS A C 1
ATOM 2028 O O . HIS A 1 273 ? -29.613 -14.245 -35.535 1.00 24.20 273 HIS A O 1
ATOM 2035 N N . GLY A 1 274 ? -28.382 -12.568 -36.459 1.00 19.01 274 GLY A N 1
ATOM 2036 C CA . GLY A 1 274 ? -29.231 -11.478 -35.990 1.00 21.04 274 GLY A CA 1
ATOM 2037 C C . GLY A 1 274 ? -29.208 -11.321 -34.488 1.00 24.93 274 GLY A C 1
ATOM 2038 O O . GLY A 1 274 ? -30.164 -10.799 -33.902 1.00 30.54 274 GLY A O 1
ATOM 2039 N N . LEU A 1 275 ? -28.133 -11.747 -33.841 1.00 20.87 275 LEU A N 1
ATOM 2040 C CA . LEU A 1 275 ? -27.977 -11.641 -32.397 1.00 21.68 275 LEU A CA 1
ATOM 2041 C C . LEU A 1 275 ? -26.673 -10.925 -32.024 1.00 27.78 275 LEU A C 1
ATOM 2042 O O . LEU A 1 275 ? -26.135 -11.144 -30.939 1.00 34.47 275 LEU A O 1
ATOM 2047 N N . GLY A 1 276 ? -26.216 -10.009 -32.872 1.00 39.94 276 GLY A N 1
ATOM 2048 C CA . GLY A 1 276 ? -24.928 -9.355 -32.714 1.00 53.75 276 GLY A CA 1
ATOM 2049 C C . GLY A 1 276 ? -24.851 -8.171 -31.765 1.00 61.29 276 GLY A C 1
ATOM 2050 O O . GLY A 1 276 ? -23.812 -7.502 -31.704 1.00 64.00 276 GLY A O 1
ATOM 2051 N N . GLU A 1 277 ? -25.925 -7.855 -31.041 1.00 59.38 277 GLU A N 1
ATOM 2052 C CA . GLU A 1 277 ? -25.811 -6.946 -29.907 1.00 56.15 277 GLU A CA 1
ATOM 2053 C C . GLU A 1 277 ? -26.389 -7.586 -28.644 1.00 56.29 277 GLU A C 1
ATOM 2054 O O . GLU A 1 277 ? -26.553 -6.900 -27.624 1.00 51.93 277 GLU A O 1
ATOM 2056 N N . ALA A 1 278 ? -26.659 -8.898 -28.672 1.00 56.13 278 ALA A N 1
ATOM 2057 C CA . ALA A 1 278 ? -27.275 -9.591 -27.546 1.00 54.39 278 ALA A CA 1
ATOM 2058 C C . ALA A 1 278 ? -26.289 -10.366 -26.673 1.00 52.81 278 ALA A C 1
ATOM 2059 O O . ALA A 1 278 ? -26.677 -10.755 -25.564 1.00 49.32 278 ALA A O 1
ATOM 2061 N N . PHE A 1 279 ? -25.031 -10.578 -27.118 1.00 49.98 279 PHE A N 1
ATOM 2062 C CA . PHE A 1 279 ? -24.097 -11.508 -26.469 1.00 47.76 279 PHE A CA 1
ATOM 2063 C C . PHE A 1 279 ? -23.233 -10.854 -25.378 1.00 48.31 279 PHE A C 1
ATOM 2064 O O . PHE A 1 279 ? -23.019 -9.642 -25.357 1.00 42.18 279 PHE A O 1
ATOM 2072 N N . ALA A 1 280 ? -22.726 -11.693 -24.462 1.00 52.55 280 ALA A N 1
ATOM 2073 C CA . ALA A 1 280 ? -21.815 -11.230 -23.411 1.00 57.06 280 ALA A CA 1
ATOM 2074 C C . ALA A 1 280 ? -20.433 -10.932 -23.997 1.00 52.46 280 ALA A C 1
ATOM 2075 O O . ALA A 1 280 ? -20.126 -11.296 -25.139 1.00 59.41 280 ALA A O 1
ATOM 2077 N N . HIS A 1 281 ? -19.587 -10.258 -23.209 1.00 42.32 281 HIS A N 1
ATOM 2078 C CA . HIS A 1 281 ? -18.345 -9.707 -23.760 1.00 40.80 281 HIS A CA 1
ATOM 2079 C C . HIS A 1 281 ? -17.118 -10.565 -23.460 1.00 39.62 281 HIS A C 1
ATOM 2080 O O . HIS A 1 281 ? -16.000 -10.207 -23.885 1.00 36.44 281 HIS A O 1
ATOM 2087 N N . SER A 1 282 ? -17.287 -11.698 -22.764 1.00 35.62 282 SER A N 1
ATOM 2088 C CA . SER A 1 282 ? -16.232 -12.708 -22.744 1.00 27.61 282 SER A CA 1
ATOM 2089 C C . SER A 1 282 ? -16.826 -14.045 -23.148 1.00 23.15 282 SER A C 1
ATOM 2090 O O . SER A 1 282 ? -17.938 -14.395 -22.736 1.00 29.83 282 SER A O 1
ATOM 2093 N N . LEU A 1 283 ? -16.086 -14.783 -23.969 1.00 16.25 283 LEU A N 1
ATOM 2094 C CA . LEU A 1 283 ? -16.541 -16.094 -24.411 1.00 15.34 283 LEU A CA 1
ATOM 2095 C C . LEU A 1 283 ? -16.240 -17.164 -23.388 1.00 14.80 283 LEU A C 1
ATOM 2096 O O . LEU A 1 283 ? -16.832 -18.236 -23.463 1.00 15.07 283 LEU A O 1
ATOM 2101 N N . GLY A 1 284 ? -15.302 -16.933 -22.476 1.00 12.20 284 GLY A N 1
ATOM 2102 C CA . GLY A 1 284 ? -14.973 -18.017 -21.556 1.00 11.39 284 GLY A CA 1
ATOM 2103 C C . GLY A 1 284 ? -13.736 -17.717 -20.754 1.00 12.24 284 GLY A C 1
ATOM 2104 O O . GLY A 1 284 ? -13.190 -16.640 -20.819 1.00 13.28 284 GLY A O 1
ATOM 2105 N N . HIS A 1 285 ? -13.395 -18.677 -19.883 1.00 9.14 285 HIS A N 1
ATOM 2106 C CA . HIS A 1 285 ? -12.317 -18.474 -18.902 1.00 9.73 285 HIS A CA 1
ATOM 2107 C C . HIS A 1 285 ? -11.710 -19.801 -18.521 1.00 10.84 285 HIS A C 1
ATOM 2108 O O . HIS A 1 285 ? -12.341 -20.858 -18.620 1.00 10.69 285 HIS A O 1
ATOM 2115 N N . GLY A 1 286 ? -10.489 -19.754 -18.014 1.00 9.86 286 GLY A N 1
ATOM 2116 C CA . GLY A 1 286 ? -9.945 -20.965 -17.390 1.00 10.28 286 GLY A CA 1
ATOM 2117 C C . GLY A 1 286 ? -10.682 -21.365 -16.116 1.00 9.19 286 GLY A C 1
ATOM 2118 O O . GLY A 1 286 ? -11.428 -20.601 -15.492 1.00 10.95 286 GLY A O 1
ATOM 2119 N N . VAL A 1 287 ? -10.501 -22.633 -15.772 1.00 9.28 287 VAL A N 1
ATOM 2120 C CA . VAL A 1 287 ? -11.107 -23.261 -14.600 1.00 10.30 287 VAL A CA 1
ATOM 2121 C C . VAL A 1 287 ? -10.037 -24.129 -13.967 1.00 9.24 287 VAL A C 1
ATOM 2122 O O . VAL A 1 287 ? -9.301 -24.851 -14.659 1.00 10.98 287 VAL A O 1
ATOM 2126 N N . GLY A 1 288 ? -9.962 -24.106 -12.634 1.00 8.49 288 GLY A N 1
ATOM 2127 C CA . GLY A 1 288 ? -9.040 -24.984 -11.964 1.00 8.19 288 GLY A CA 1
ATOM 2128 C C . GLY A 1 288 ? -9.267 -24.931 -10.463 1.00 9.53 288 GLY A C 1
ATOM 2129 O O . GLY A 1 288 ? -10.332 -25.330 -9.982 1.00 10.85 288 GLY A O 1
ATOM 2130 N N . LEU A 1 289 ? -8.248 -24.474 -9.712 1.00 10.49 289 LEU A N 1
ATOM 2131 C CA . LEU A 1 289 ? -8.468 -24.258 -8.282 1.00 9.15 289 LEU A CA 1
ATOM 2132 C C . LEU A 1 289 ? -9.514 -23.174 -8.015 1.00 11.59 289 LEU A C 1
ATOM 2133 O O . LEU A 1 289 ? -10.041 -23.090 -6.896 1.00 12.84 289 LEU A O 1
ATOM 2138 N N . GLU A 1 290 ? -9.809 -22.314 -8.996 1.00 10.24 290 GLU A N 1
ATOM 2139 C CA . GLU A 1 290 ? -10.890 -21.344 -8.915 1.00 7.60 290 GLU A CA 1
ATOM 2140 C C . GLU A 1 290 ? -11.814 -21.593 -10.109 1.00 9.25 290 GLU A C 1
ATOM 2141 O O . GLU A 1 290 ? -11.375 -22.146 -11.134 1.00 11.62 290 GLU A O 1
ATOM 2147 N N . VAL A 1 291 ? -13.083 -21.201 -9.968 1.00 11.73 291 VAL A N 1
ATOM 2148 C CA . VAL A 1 291 ? -14.012 -21.277 -11.103 1.00 11.10 291 VAL A CA 1
ATOM 2149 C C . VAL A 1 291 ? -13.611 -20.350 -12.216 1.00 12.00 291 VAL A C 1
ATOM 2150 O O . VAL A 1 291 ? -13.785 -20.692 -13.397 1.00 12.34 291 VAL A O 1
ATOM 2154 N N . HIS A 1 292 ? -13.142 -19.140 -11.888 1.00 12.28 292 HIS A N 1
ATOM 2155 C CA . HIS A 1 292 ? -12.719 -18.164 -12.888 1.00 12.30 292 HIS A CA 1
ATOM 2156 C C . HIS A 1 292 ? -11.234 -17.885 -12.752 1.00 13.31 292 HIS A C 1
ATOM 2157 O O . HIS A 1 292 ? -10.800 -17.307 -11.748 1.00 14.95 292 HIS A O 1
ATOM 2164 N N . GLU A 1 293 ? -10.452 -18.291 -13.734 1.00 10.01 293 GLU A N 1
ATOM 2165 C CA . GLU A 1 293 ? -9.016 -18.076 -13.722 1.00 11.24 293 GLU A CA 1
ATOM 2166 C C . GLU A 1 293 ? -8.529 -18.003 -15.166 1.00 12.19 293 GLU A C 1
ATOM 2167 O O . GLU A 1 293 ? -9.332 -18.022 -16.106 1.00 13.00 293 GLU A O 1
ATOM 2173 N N . GLY A 1 294 ? -7.226 -17.916 -15.362 1.00 12.19 294 GLY A N 1
ATOM 2174 C CA . GLY A 1 294 ? -6.749 -17.668 -16.731 1.00 12.68 294 GLY A CA 1
ATOM 2175 C C . GLY A 1 294 ? -6.759 -18.963 -17.525 1.00 12.64 294 GLY A C 1
ATOM 2176 O O . GLY A 1 294 ? -6.734 -20.05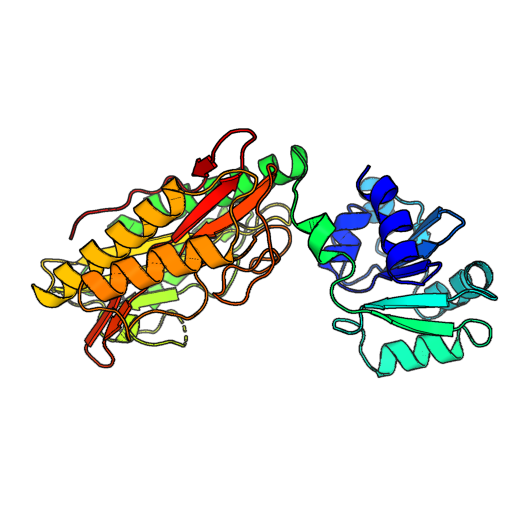6 -16.987 1.00 11.79 294 GLY A O 1
ATOM 2177 N N . PRO A 1 295 ? -6.777 -18.854 -18.859 1.00 10.11 295 PRO A N 1
ATOM 2178 C CA . PRO A 1 295 ? -6.787 -17.608 -19.636 1.00 11.03 295 PRO A CA 1
ATOM 2179 C C . PRO A 1 295 ? -8.164 -16.958 -19.730 1.00 12.71 295 PRO A C 1
ATOM 2180 O O . PRO A 1 295 ? -9.152 -17.477 -19.205 1.00 12.83 295 PRO A O 1
ATOM 2184 N N . GLY A 1 296 ? -8.237 -15.822 -20.412 1.00 13.12 296 GLY A N 1
ATOM 2185 C CA . GLY A 1 296 ? -9.484 -15.087 -20.573 1.00 12.04 296 GLY A CA 1
ATOM 2186 C C . GLY A 1 296 ? -9.809 -14.993 -22.056 1.00 12.59 296 GLY A C 1
ATOM 2187 O O . GLY A 1 296 ? -8.931 -14.779 -22.852 1.00 14.74 296 GLY A O 1
ATOM 2188 N N . LEU A 1 297 ? -11.076 -15.168 -22.399 1.00 13.66 297 LEU A N 1
ATOM 2189 C CA . LEU A 1 297 ? -11.447 -15.155 -23.834 1.00 13.02 297 LEU A CA 1
ATOM 2190 C C . LEU A 1 297 ? -12.278 -13.932 -24.194 1.00 21.81 297 LEU A C 1
ATOM 2191 O O . LEU A 1 297 ? -13.401 -14.047 -24.710 1.00 26.36 297 LEU A O 1
ATOM 2196 N N . ARG A 1 298 ? -11.737 -12.745 -23.932 1.00 23.43 298 ARG A N 1
ATOM 2197 C CA . ARG A 1 298 ? -12.341 -11.502 -24.401 1.00 17.10 298 ARG A CA 1
ATOM 2198 C C . ARG A 1 298 ? -11.728 -11.121 -25.722 1.00 11.72 298 ARG A C 1
ATOM 2199 O O . ARG A 1 298 ? -10.651 -11.604 -26.107 1.00 14.94 298 ARG A O 1
ATOM 2201 N N . GLY A 1 299 ? -12.407 -10.192 -26.429 1.00 16.07 299 GLY A N 1
ATOM 2202 C CA . GLY A 1 299 ? -11.877 -9.686 -27.694 1.00 16.82 299 GLY A CA 1
ATOM 2203 C C . GLY A 1 299 ? -10.535 -8.992 -27.582 1.00 14.76 299 GLY A C 1
ATOM 2204 O O . GLY A 1 299 ? -9.785 -8.928 -28.564 1.00 15.94 299 GLY A O 1
ATOM 2205 N N . THR A 1 300 ? -10.202 -8.475 -26.396 1.00 16.60 300 THR A N 1
ATOM 2206 C CA . THR A 1 300 ? -8.913 -7.850 -26.158 1.00 18.59 300 THR A CA 1
ATOM 2207 C C . THR A 1 300 ? -7.852 -8.788 -25.597 1.00 20.54 300 THR A C 1
ATOM 2208 O O . THR A 1 300 ? -6.739 -8.337 -25.295 1.00 21.27 300 THR A O 1
ATOM 2212 N N . SER A 1 301 ? -8.155 -10.073 -25.441 1.00 14.76 301 SER A N 1
ATOM 2213 C CA . SER A 1 301 ? -7.225 -10.933 -24.749 1.00 16.82 301 SER A CA 1
ATOM 2214 C C . SER A 1 301 ? -5.957 -11.082 -25.562 1.00 17.75 301 SER A C 1
ATOM 2215 O O . SER A 1 301 ? -5.995 -11.173 -26.791 1.00 16.35 301 SER A O 1
ATOM 2218 N N . GLN A 1 302 ? -4.841 -11.189 -24.863 1.00 18.55 302 GLN A N 1
ATOM 2219 C CA . GLN A 1 302 ? -3.579 -11.535 -25.487 1.00 16.57 302 GLN A CA 1
ATOM 2220 C C . GLN A 1 302 ? -3.196 -12.968 -25.248 1.00 14.08 302 GLN A C 1
ATOM 2221 O O . GLN A 1 302 ? -2.096 -13.371 -25.624 1.00 17.47 302 GLN A O 1
ATOM 2227 N N . ASP A 1 303 ? -4.075 -13.738 -24.611 1.00 15.49 303 ASP A N 1
ATOM 2228 C CA . ASP A 1 303 ? -3.768 -15.121 -24.288 1.00 12.79 303 ASP A CA 1
ATOM 2229 C C . ASP A 1 303 ? -3.761 -16.007 -25.528 1.00 14.59 303 ASP A C 1
ATOM 2230 O O . ASP A 1 303 ? -4.550 -15.809 -26.484 1.00 16.45 303 ASP A O 1
ATOM 2235 N N . VAL A 1 304 ? -2.848 -16.968 -25.519 1.00 12.75 304 VAL A N 1
ATOM 2236 C CA . VAL A 1 304 ? -2.699 -17.962 -26.592 1.00 11.97 304 VAL A CA 1
ATOM 2237 C C . VAL A 1 304 ? -2.904 -19.324 -25.956 1.00 13.24 304 VAL A C 1
ATOM 2238 O O . VAL A 1 304 ? -2.232 -19.657 -24.965 1.00 15.41 304 VAL A O 1
ATOM 2242 N N . LEU A 1 305 ? -3.794 -20.152 -26.523 1.00 15.17 305 LEU A N 1
ATOM 2243 C CA . LEU A 1 305 ? -4.065 -21.415 -25.830 1.00 12.56 305 LEU A CA 1
ATOM 2244 C C . LEU A 1 305 ? -2.914 -22.395 -26.021 1.00 15.13 305 LEU A C 1
ATOM 2245 O O . LEU A 1 305 ? -2.250 -22.416 -27.067 1.00 13.96 305 LEU A O 1
ATOM 2250 N N . GLU A 1 306 ? -2.681 -23.233 -25.009 1.00 11.00 306 GLU A N 1
ATOM 2251 C CA . GLU A 1 306 ? -1.700 -24.301 -25.164 1.00 15.46 306 GLU A CA 1
ATOM 2252 C C . GLU A 1 306 ? -2.235 -25.576 -24.529 1.00 15.77 306 GLU A C 1
ATOM 2253 O O . GLU A 1 306 ? -3.171 -25.552 -23.723 1.00 13.17 306 GLU A O 1
ATOM 2259 N N . ALA A 1 307 ? -1.628 -26.698 -24.903 1.00 13.94 307 ALA A N 1
ATOM 2260 C CA . ALA A 1 307 ? -2.065 -27.980 -24.346 1.00 14.20 307 ALA A CA 1
ATOM 2261 C C . ALA A 1 307 ? -1.987 -27.988 -22.815 1.00 13.69 307 ALA A C 1
ATOM 2262 O O . ALA A 1 307 ? -1.026 -27.51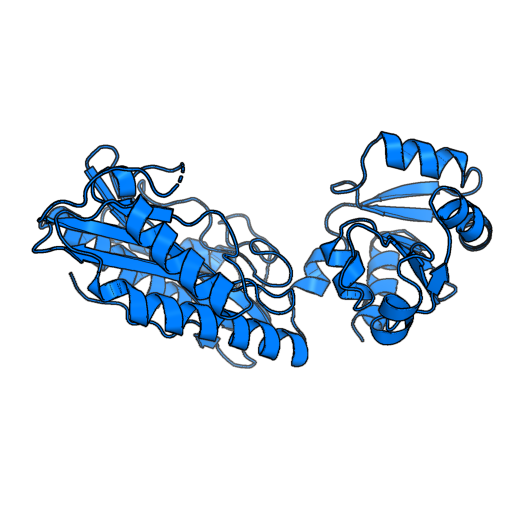4 -22.222 1.00 15.43 307 ALA A O 1
ATOM 2264 N N . GLY A 1 308 ? -3.003 -28.557 -22.197 1.00 12.70 308 GLY A N 1
ATOM 2265 C CA . GLY A 1 308 ? -3.087 -28.583 -20.742 1.00 12.17 308 GLY A CA 1
ATOM 2266 C C . GLY A 1 308 ? -3.965 -27.516 -20.133 1.00 14.19 308 GLY A C 1
ATOM 2267 O O . GLY A 1 308 ? -4.323 -27.613 -18.929 1.00 13.12 308 GLY A O 1
ATOM 2268 N N . MET A 1 309 ? -4.332 -26.486 -20.881 1.00 12.73 309 MET A N 1
ATOM 2269 C CA . MET A 1 309 ? -5.293 -25.538 -20.342 1.00 13.11 309 MET A CA 1
ATOM 2270 C C . MET A 1 309 ? -6.681 -26.154 -20.299 1.00 11.41 309 MET A C 1
ATOM 2271 O O . MET A 1 309 ? -7.048 -26.985 -21.137 1.00 11.57 309 MET A O 1
ATOM 2276 N N . VAL A 1 310 ? -7.497 -25.662 -19.358 1.00 9.88 310 VAL A N 1
ATOM 2277 C CA . VAL A 1 310 ? -8.896 -26.087 -19.220 1.00 13.15 310 VAL A CA 1
ATOM 2278 C C . VAL A 1 310 ? -9.743 -24.832 -19.220 1.00 12.36 310 VAL A C 1
ATOM 2279 O O . VAL A 1 310 ? -9.535 -23.943 -18.388 1.00 11.16 310 VAL A O 1
ATOM 2283 N N . ILE A 1 311 ? -10.651 -24.701 -20.203 1.00 11.61 311 ILE A N 1
ATOM 2284 C CA . ILE A 1 311 ? -11.385 -23.456 -20.364 1.00 10.20 311 ILE A CA 1
ATOM 2285 C C . ILE A 1 311 ? -12.862 -23.734 -20.584 1.00 10.77 311 ILE A C 1
ATOM 2286 O O . ILE A 1 311 ? -13.261 -24.821 -20.990 1.00 12.00 311 ILE A O 1
ATOM 2291 N N . THR A 1 312 ? -13.659 -22.725 -20.308 1.00 8.52 312 THR A N 1
ATOM 2292 C CA . THR A 1 312 ? -15.058 -22.758 -20.736 1.00 8.98 312 THR A CA 1
ATOM 2293 C C . THR A 1 312 ? -15.210 -22.076 -22.095 1.00 11.19 312 THR A C 1
ATOM 2294 O O . THR A 1 312 ? -14.433 -21.198 -22.483 1.00 12.03 312 THR A O 1
ATOM 2298 N N . ILE A 1 313 ? -16.229 -22.515 -22.843 1.00 10.00 313 ILE A N 1
ATOM 2299 C CA . ILE A 1 313 ? -16.716 -21.796 -24.021 1.00 8.59 313 ILE A CA 1
ATOM 2300 C C . ILE A 1 313 ? -18.196 -21.571 -23.816 1.00 9.99 313 ILE A C 1
ATOM 2301 O O . ILE A 1 313 ? -18.937 -22.546 -23.612 1.00 10.92 313 ILE A O 1
ATOM 2306 N N . GLU A 1 314 ? -18.623 -20.295 -23.764 1.00 10.19 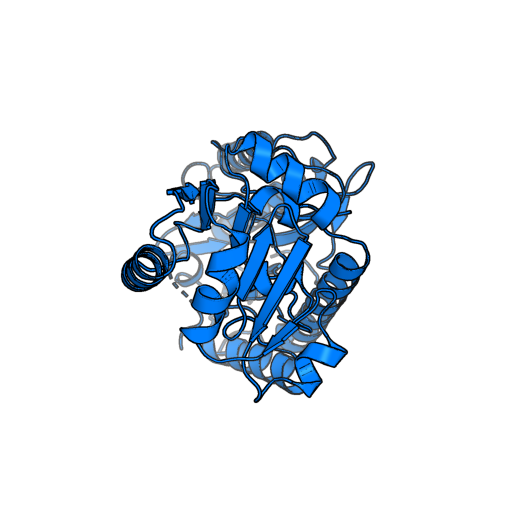314 GLU A N 1
ATOM 2307 C CA . GLU A 1 314 ? -19.991 -19.954 -23.333 1.00 12.74 314 GLU A CA 1
ATOM 2308 C C . GLU A 1 314 ? -20.493 -18.711 -24.062 1.00 13.53 314 GLU A C 1
ATOM 2309 O O . GLU A 1 314 ? -20.623 -17.611 -23.486 1.00 14.56 314 GLU A O 1
ATOM 2315 N N . PRO A 1 315 ? -20.904 -18.861 -25.313 1.00 10.86 315 PRO A N 1
ATOM 2316 C CA . PRO A 1 315 ? -21.687 -17.799 -25.932 1.00 11.65 315 PRO A CA 1
ATOM 2317 C C . PRO A 1 315 ? -23.029 -17.678 -25.228 1.00 14.15 315 PRO A C 1
ATOM 2318 O O . PRO A 1 315 ? -23.571 -18.625 -24.657 1.00 15.41 315 PRO A O 1
ATOM 2322 N N . GLY A 1 316 ? -23.623 -16.514 -25.391 1.00 17.12 316 GLY A N 1
ATOM 2323 C CA . GLY A 1 316 ? -24.968 -16.365 -24.891 1.00 18.48 316 GLY A CA 1
ATOM 2324 C C . GLY A 1 316 ? -25.631 -15.271 -25.666 1.00 21.71 316 GLY A C 1
ATOM 2325 O O . GLY A 1 316 ? -24.968 -14.455 -26.314 1.00 26.46 316 GLY A O 1
ATOM 2326 N N . ALA A 1 317 ? -26.959 -15.275 -25.625 1.00 17.77 317 ALA A N 1
ATOM 2327 C CA . ALA A 1 317 ? -27.716 -14.200 -26.264 1.00 18.43 317 ALA A CA 1
ATOM 2328 C C . ALA A 1 317 ? -28.930 -13.936 -25.379 1.00 24.87 317 ALA A C 1
ATOM 2329 O O . ALA A 1 317 ? -29.585 -14.887 -24.938 1.00 19.77 317 ALA A O 1
ATOM 2331 N N . TYR A 1 318 ? -29.214 -12.656 -25.102 1.00 27.74 318 TYR A N 1
ATOM 2332 C CA . TYR A 1 318 ? -30.256 -12.277 -24.147 1.00 26.28 318 TYR A CA 1
ATOM 2333 C C . TYR A 1 318 ? -31.162 -11.231 -24.758 1.00 34.00 318 TYR A C 1
ATOM 2334 O O . TYR A 1 318 ? -30.684 -10.300 -25.412 1.00 35.73 318 TYR A O 1
ATOM 2343 N N . LEU A 1 319 ? -32.469 -11.432 -24.608 1.00 30.90 319 LEU A N 1
ATOM 2344 C CA . LEU A 1 319 ? -33.492 -10.517 -25.120 1.00 33.30 319 LEU A CA 1
ATOM 2345 C C . LEU A 1 319 ? -34.249 -9.986 -23.908 1.00 32.49 319 LEU A C 1
ATOM 2346 O O . LEU A 1 319 ? -35.163 -10.665 -23.414 1.00 28.48 319 LEU A O 1
ATOM 2351 N N . PRO A 1 320 ? -33.891 -8.803 -23.390 1.00 33.24 320 PRO A N 1
ATOM 2352 C CA . PRO A 1 320 ? -34.440 -8.351 -22.104 1.00 36.95 320 PRO A CA 1
ATOM 2353 C C . PRO A 1 320 ? -35.955 -8.328 -22.122 1.00 32.10 320 PRO A C 1
ATOM 2354 O O . PRO A 1 320 ? -36.578 -7.973 -23.128 1.00 34.59 320 PRO A O 1
ATOM 2358 N N . GLY A 1 321 ? -36.539 -8.741 -20.992 1.00 30.30 321 GLY A N 1
ATOM 2359 C CA . GLY A 1 321 ? -37.960 -8.893 -20.857 1.00 27.49 321 GLY A CA 1
ATOM 2360 C C . GLY A 1 321 ? -38.521 -10.101 -21.540 1.00 28.97 321 GLY A C 1
ATOM 2361 O O . GLY A 1 321 ? -39.734 -10.343 -21.438 1.00 35.18 321 GLY A O 1
ATOM 2362 N N . VAL A 1 322 ? -37.694 -10.880 -22.238 1.00 24.56 322 VAL A N 1
ATOM 2363 C CA . VAL A 1 322 ? -38.255 -11.962 -23.028 1.00 21.99 322 VAL A CA 1
ATOM 2364 C C . VAL A 1 322 ? -37.630 -13.278 -22.588 1.00 22.65 322 VAL A C 1
ATOM 2365 O O . VAL A 1 322 ? -38.329 -14.182 -22.130 1.00 22.48 322 VAL A O 1
ATOM 2369 N N . GLY A 1 323 ? -36.325 -13.425 -22.802 1.00 21.41 323 GLY A N 1
ATOM 2370 C CA . GLY A 1 323 ? -35.674 -14.681 -22.488 1.00 18.83 323 GLY A CA 1
ATOM 2371 C C . GLY A 1 323 ? -34.226 -14.597 -22.901 1.00 19.74 323 GLY A C 1
ATOM 2372 O O . GLY A 1 323 ? -33.760 -13.580 -23.444 1.00 21.15 323 GLY A O 1
ATOM 2373 N N . GLY A 1 324 ? -33.502 -15.676 -22.647 1.00 15.78 324 GLY A N 1
ATOM 2374 C CA . GLY A 1 324 ? -32.118 -15.709 -23.104 1.00 15.08 324 GLY A CA 1
ATOM 2375 C C . GLY A 1 324 ? -31.599 -17.119 -23.005 1.00 17.05 324 GLY A C 1
ATOM 2376 O O . GLY A 1 324 ? -32.178 -17.966 -22.328 1.00 16.36 324 GLY A O 1
ATOM 2377 N N . VAL A 1 325 ? -30.453 -17.343 -23.643 1.00 14.04 325 VAL A N 1
ATOM 2378 C CA . VAL A 1 325 ? -29.842 -18.673 -23.700 1.00 13.05 325 VAL A CA 1
ATOM 2379 C C . VAL A 1 325 ? -28.343 -18.553 -23.479 1.00 13.07 325 VAL A C 1
ATOM 2380 O O . VAL A 1 325 ? -27.694 -17.684 -24.060 1.00 15.28 325 VAL A O 1
ATOM 2384 N N A ARG A 1 326 ? -27.797 -19.432 -22.640 0.50 12.36 326 ARG A N 1
ATOM 2385 N N B ARG A 1 326 ? -27.800 -19.431 -22.634 0.50 12.42 326 ARG A N 1
ATOM 2386 C CA A ARG A 1 326 ? -26.359 -19.657 -22.541 0.50 13.34 326 ARG A CA 1
ATOM 2387 C CA B ARG A 1 326 ? -26.365 -19.664 -22.511 0.50 13.51 326 ARG A CA 1
ATOM 2388 C C A ARG A 1 326 ? -26.139 -21.157 -22.613 0.50 13.87 326 ARG A C 1
ATOM 2389 C C B ARG A 1 326 ? -26.143 -21.163 -22.611 0.50 13.83 326 ARG A C 1
ATOM 2390 O O A ARG A 1 326 ? -26.928 -21.931 -22.062 0.50 13.11 326 ARG A O 1
ATOM 2391 O O B ARG A 1 326 ? -26.936 -21.946 -22.078 0.50 12.95 326 ARG A O 1
ATOM 2406 N N . ILE A 1 327 ? -25.075 -21.566 -23.296 1.00 10.08 327 ILE A N 1
ATOM 2407 C CA . ILE A 1 327 ? -24.686 -22.967 -23.392 1.00 13.25 327 ILE A CA 1
ATOM 2408 C C . ILE A 1 327 ? -23.177 -22.983 -23.239 1.00 13.27 327 ILE A C 1
ATOM 2409 O O . ILE A 1 327 ? -22.482 -22.170 -23.855 1.00 11.81 327 ILE A O 1
ATOM 2414 N N . GLU A 1 328 ? -22.690 -23.835 -22.351 1.00 11.06 328 GLU A N 1
ATOM 2415 C CA . GLU A 1 328 ? -21.267 -23.822 -22.012 1.00 10.29 328 GLU A CA 1
ATOM 2416 C C . GLU A 1 328 ? -20.745 -25.230 -21.778 1.00 10.99 328 GLU A C 1
ATOM 2417 O O . GLU A 1 328 ? -21.389 -26.050 -21.096 1.00 9.62 328 GLU A O 1
ATOM 2423 N N . ASP A 1 329 ? -19.554 -25.509 -22.348 1.00 10.01 329 ASP A N 1
ATOM 2424 C CA . ASP A 1 329 ? -18.843 -26.723 -22.058 1.00 8.55 329 ASP A CA 1
ATOM 2425 C C . ASP A 1 329 ? -17.470 -26.390 -21.524 1.00 10.84 329 ASP A C 1
ATOM 2426 O O . ASP A 1 329 ? -16.912 -25.317 -21.810 1.00 11.08 329 ASP A O 1
ATOM 2431 N N . LEU A 1 330 ? -16.922 -27.389 -20.812 1.00 10.81 330 LEU A N 1
ATOM 2432 C CA . LEU A 1 330 ? -15.582 -27.351 -20.210 1.00 8.24 330 LEU A CA 1
ATOM 2433 C C . LEU A 1 330 ? -14.664 -28.155 -21.104 1.00 9.94 330 LEU A C 1
ATOM 2434 O O . LEU A 1 330 ? -14.977 -29.320 -21.398 1.00 11.22 330 LEU A O 1
ATOM 2439 N N . ILE A 1 331 ? -13.560 -27.536 -21.541 1.00 9.35 331 ILE A N 1
ATOM 2440 C CA . ILE A 1 331 ? -12.741 -28.052 -22.639 1.00 10.99 331 ILE A CA 1
ATOM 2441 C C . ILE A 1 331 ? -11.313 -28.167 -22.201 1.00 10.45 331 ILE A C 1
ATOM 2442 O O . ILE A 1 331 ? -10.765 -27.208 -21.650 1.00 10.87 331 ILE A O 1
ATOM 2447 N N . LEU A 1 332 ? -10.696 -29.328 -22.461 1.00 10.51 332 LEU A N 1
ATOM 2448 C CA . LEU A 1 332 ? -9.266 -29.513 -22.262 1.00 9.73 332 LEU A CA 1
ATOM 2449 C C . LEU A 1 332 ? -8.566 -29.262 -23.595 1.00 11.33 332 LEU A C 1
ATOM 2450 O O . LEU A 1 332 ? -8.952 -29.850 -24.599 1.00 11.82 332 LEU A O 1
ATOM 2455 N N . VAL A 1 333 ? -7.552 -28.385 -23.613 1.00 10.15 333 VAL A N 1
ATOM 2456 C CA . VAL A 1 333 ? -6.745 -28.221 -24.827 1.00 10.98 333 VAL A CA 1
ATOM 2457 C C . VAL A 1 333 ? -5.760 -29.376 -24.895 1.00 13.60 333 VAL A C 1
ATOM 2458 O O . VAL A 1 333 ? -5.035 -29.651 -23.922 1.00 14.64 333 VAL A O 1
ATOM 2462 N N . THR A 1 334 ? -5.690 -30.034 -26.058 1.00 11.63 334 THR A N 1
ATOM 2463 C CA . THR A 1 334 ? -4.790 -31.183 -26.154 1.00 15.12 334 THR A CA 1
ATOM 2464 C C . THR A 1 334 ? -3.672 -30.835 -27.107 1.00 19.88 334 THR A C 1
ATOM 2465 O O . THR A 1 334 ? -3.682 -29.771 -27.691 1.00 19.95 334 THR A O 1
ATOM 2469 N N . GLU A 1 335 ? -2.713 -31.766 -27.277 1.00 20.23 335 GLU A N 1
ATOM 2470 C CA . GLU A 1 335 ? -1.564 -31.501 -28.145 1.00 23.74 335 GLU A CA 1
ATOM 2471 C C . GLU A 1 335 ? -1.977 -31.178 -29.559 1.00 22.32 335 GLU A C 1
ATOM 2472 O O . GLU A 1 335 ? -1.240 -30.474 -30.258 1.00 28.05 335 GLU A O 1
ATOM 2478 N N . ASP A 1 336 ? -3.116 -31.700 -30.026 1.00 17.97 336 ASP A N 1
ATOM 2479 C CA . ASP A 1 336 ? -3.494 -31.484 -31.401 1.00 22.43 336 ASP A CA 1
ATOM 2480 C C . ASP A 1 336 ? -4.977 -31.226 -31.538 1.00 19.85 336 ASP A C 1
ATOM 2481 O O . ASP A 1 336 ? -5.589 -31.613 -32.535 1.00 22.94 336 ASP A O 1
ATOM 2486 N N . GLY A 1 337 ? -5.587 -30.558 -30.551 1.00 13.92 337 GLY A N 1
ATOM 2487 C CA . GLY A 1 337 ? -6.986 -30.259 -30.666 1.00 12.03 337 GLY A CA 1
ATOM 2488 C C . GLY A 1 337 ? -7.569 -29.966 -29.273 1.00 13.28 337 GLY A C 1
ATOM 2489 O O . GLY A 1 337 ? -7.031 -29.161 -28.481 1.00 15.60 337 GLY A O 1
ATOM 2490 N N . TYR A 1 338 ? -8.672 -30.648 -28.994 1.00 11.96 338 TYR A N 1
ATOM 2491 C CA . TYR A 1 338 ? -9.386 -30.417 -27.754 1.00 11.65 338 TYR A CA 1
ATOM 2492 C C . TYR A 1 338 ? -10.088 -31.697 -27.345 1.00 13.59 338 TYR A C 1
ATOM 2493 O O . TYR A 1 338 ? -10.285 -32.615 -28.154 1.00 15.20 338 TYR A O 1
ATOM 2502 N N . GLU A 1 339 ? -10.515 -31.728 -26.070 1.00 11.34 339 GLU A N 1
ATOM 2503 C CA . GLU A 1 339 ? -11.371 -32.797 -25.562 1.00 13.09 339 GLU A CA 1
ATOM 2504 C C . GLU A 1 339 ? -12.458 -32.146 -24.721 1.00 12.31 339 GLU A C 1
ATOM 2505 O O . GLU A 1 339 ? -12.131 -31.364 -23.816 1.00 14.19 339 GLU A O 1
ATOM 2511 N N . VAL A 1 340 ? -13.723 -32.415 -25.031 1.00 11.07 340 VAL A N 1
ATOM 2512 C CA . VAL A 1 340 ? -14.809 -31.839 -24.230 1.00 9.96 340 VAL A CA 1
ATOM 2513 C C . VAL A 1 340 ? -14.963 -32.681 -22.970 1.00 14.53 340 VAL A C 1
ATOM 2514 O O . VAL A 1 340 ? -15.202 -33.904 -23.060 1.00 14.76 340 VAL A O 1
ATOM 2518 N N . LEU A 1 341 ? -14.808 -32.029 -21.799 1.00 10.36 341 LEU A N 1
ATOM 2519 C CA . LEU A 1 341 ? -14.888 -32.754 -20.534 1.00 9.36 341 LEU A CA 1
ATOM 2520 C C . LEU A 1 341 ? -16.299 -32.852 -19.990 1.00 11.83 341 LEU A C 1
ATOM 2521 O O . LEU A 1 341 ? -16.573 -33.792 -19.252 1.00 13.71 341 LEU A O 1
ATOM 2526 N N . SER A 1 342 ? -17.180 -31.911 -20.342 1.00 11.22 342 SER A N 1
ATOM 2527 C CA . SER A 1 342 ? -18.549 -31.887 -19.833 1.00 8.82 342 SER A CA 1
ATOM 2528 C C . SER A 1 342 ? -19.421 -32.681 -20.797 1.00 14.39 342 SER A C 1
ATOM 2529 O O . SER A 1 342 ? -19.521 -32.328 -21.961 1.00 15.86 342 SER A O 1
ATOM 2532 N N . HIS A 1 343 ? -19.987 -33.776 -20.318 1.00 15.19 343 HIS A N 1
ATOM 2533 C CA . HIS A 1 343 ? -20.616 -34.747 -21.199 1.00 14.94 343 HIS A CA 1
ATOM 2534 C C . HIS A 1 343 ? -22.133 -34.745 -21.130 1.00 13.50 343 HIS A C 1
ATOM 2535 O O . HIS A 1 343 ? -22.745 -35.472 -21.922 1.00 14.42 343 HIS A O 1
ATOM 2542 N N . SER A 1 344 ? -22.763 -33.891 -20.305 1.00 13.99 344 SER A N 1
ATOM 2543 C CA . SER A 1 344 ? -24.235 -33.891 -20.240 1.00 13.04 344 SER A CA 1
ATOM 2544 C C . SER A 1 344 ? -24.838 -33.540 -21.583 1.00 13.63 344 SER A C 1
ATOM 2545 O O . SER A 1 344 ? -24.295 -32.752 -22.370 1.00 13.30 344 SER A O 1
ATOM 2548 N N . ALA A 1 345 ? -26.000 -34.129 -21.829 1.00 16.09 345 ALA A N 1
ATOM 2549 C CA . ALA A 1 345 ? -26.641 -33.915 -23.130 1.00 19.00 345 ALA A CA 1
ATOM 2550 C C . ALA A 1 345 ? -26.892 -32.438 -23.422 1.00 16.64 345 ALA A C 1
ATOM 2551 O O . ALA A 1 345 ? -27.247 -31.650 -22.537 1.00 14.35 345 ALA A O 1
ATOM 2553 N N . LYS A 1 346 ? -26.767 -32.056 -24.681 1.00 15.02 346 LYS A N 1
ATOM 2554 C CA . LYS A 1 346 ? -27.281 -30.771 -25.166 1.00 15.13 346 LYS A CA 1
ATOM 2555 C C . LYS A 1 346 ? -28.491 -31.082 -26.036 1.00 18.39 346 LYS A C 1
ATOM 2556 O O . LYS A 1 346 ? -28.366 -31.767 -27.057 1.00 20.43 346 LYS A O 1
ATOM 2562 N N . GLU A 1 347 ? -29.650 -30.592 -25.650 1.00 16.69 347 GLU A N 1
ATOM 2563 C CA . GLU A 1 347 ? -30.908 -30.995 -26.265 1.00 18.78 347 GLU A CA 1
ATOM 2564 C C . GLU A 1 347 ? -31.292 -30.077 -27.422 1.00 18.84 347 GLU A C 1
ATOM 2565 O O . GLU A 1 347 ? -30.780 -28.959 -27.552 1.00 18.28 347 GLU A O 1
ATOM 2571 N N . SER A 1 348 ? -32.223 -30.548 -28.275 1.00 17.57 348 SER A N 1
ATOM 2572 C CA . SER A 1 348 ? -32.853 -29.555 -29.117 1.00 17.73 348 SER A CA 1
ATOM 2573 C C . SER A 1 348 ? -34.030 -28.925 -28.385 1.00 20.71 348 SER A C 1
ATOM 2574 O O . SER A 1 348 ? -34.448 -29.406 -27.330 1.00 22.18 348 SER A O 1
ATOM 2577 N N . VAL A 1 349 ? -34.548 -27.820 -28.951 1.00 19.22 349 VAL A N 1
ATOM 2578 C CA . VAL A 1 349 ? -35.732 -27.163 -28.381 1.00 17.85 349 VAL A CA 1
ATOM 2579 C C . VAL A 1 349 ? -36.757 -26.929 -29.465 1.00 20.30 349 VAL A C 1
ATOM 2580 O O . VAL A 1 349 ? -37.869 -26.494 -29.129 1.00 22.01 349 VAL A O 1
#

Nearest PDB structures (foldseek):
  5giu-assembly1_A-2  TM=1.001E+00  e=1.570E-85  Deinococcus radiodurans R1 = ATCC 13939 = DSM 20539
  5cdl-assembly1_A  TM=9.978E-01  e=7.710E-81  Deinococcus radiodurans R1 = ATCC 13939 = DSM 20539
  5giq-assembly1_A-2  TM=9.933E-01  e=3.961E-80  Deinococcus radiodurans R1 = ATCC 13939 = DSM 20539
  1wy2-assembly1_B  TM=9.351E-01  e=1.139E-45  Pyrococcus horikoshii OT3
  2zsg-assembly1_B  TM=9.091E-01  e=1.114E-43  Thermotoga maritima